Protein AF-A0A3D0RIX6-F1 (afdb_monomer)

Mean predicted aligned error: 16.62 Å

Nearest PDB structures (foldseek):
  4fdy-assembly2_B  TM=8.306E-01  e=1.860E-09  Staphylococcus aureus subsp. aureus Mu50
  6biq-assembly4_C  TM=8.256E-01  e=2.957E-08  Trichomonas vaginalis
  6bio-assembly1_A  TM=8.429E-01  e=4.835E-08  Trichomonas vaginalis
  6biq-assembly5_D  TM=8.163E-01  e=3.144E-08  Trichomonas vaginalis
  8er5-assembly1_B  TM=8.264E-01  e=1.869E-07  [Clostridium] innocuum 2959

Radius of gyration: 32.87 Å; Cα contacts (8 Å, |Δi|>4): 313; chains: 1; bounding box: 121×58×79 Å

Structure (mmCIF, N/CA/C/O backbone):
data_AF-A0A3D0RIX6-F1
#
_entry.id   AF-A0A3D0RIX6-F1
#
loop_
_atom_site.group_PDB
_atom_site.id
_atom_site.type_symbol
_atom_site.label_atom_id
_atom_site.label_alt_id
_atom_site.label_comp_id
_atom_site.label_asym_id
_atom_site.label_entity_id
_atom_site.label_seq_id
_atom_site.pdbx_PDB_ins_code
_atom_site.Cartn_x
_atom_site.Cartn_y
_atom_site.Cartn_z
_atom_site.occupancy
_atom_site.B_iso_or_equiv
_atom_site.auth_seq_id
_atom_site.auth_comp_id
_atom_site.auth_asym_id
_atom_site.auth_atom_id
_atom_site.pdbx_PDB_model_num
ATOM 1 N N . MET A 1 1 ? -84.830 33.372 39.171 1.00 45.41 1 MET A N 1
ATOM 2 C CA . MET A 1 1 ? -85.098 32.313 40.178 1.00 45.41 1 MET A CA 1
ATOM 3 C C . MET A 1 1 ? -83.782 31.664 40.611 1.00 45.41 1 MET A C 1
ATOM 5 O O . MET A 1 1 ? -82.836 31.724 39.842 1.00 45.41 1 MET A O 1
ATOM 9 N N . HIS A 1 2 ? -83.717 31.061 41.805 1.00 55.00 2 HIS A N 1
ATOM 10 C CA . HIS A 1 2 ? -82.569 30.270 42.304 1.00 55.00 2 HIS A CA 1
ATOM 11 C C . HIS A 1 2 ? -82.863 28.749 42.247 1.00 55.00 2 HIS A C 1
ATOM 13 O O . HIS A 1 2 ? -84.033 28.385 42.113 1.00 55.00 2 HIS A O 1
ATOM 19 N N . LYS A 1 3 ? -81.833 27.901 42.494 1.00 47.28 3 LYS A N 1
ATOM 20 C CA . LYS A 1 3 ? -81.785 26.402 42.433 1.00 47.28 3 LYS A CA 1
ATOM 21 C C . LYS A 1 3 ? -81.542 25.893 40.994 1.00 47.28 3 LYS A C 1
ATOM 23 O O . LYS A 1 3 ? -82.127 26.456 40.082 1.00 47.28 3 LYS A O 1
ATOM 28 N N . LYS A 1 4 ? -80.731 24.870 40.672 1.00 47.44 4 LYS A N 1
ATOM 29 C CA . LYS A 1 4 ? -79.848 23.864 41.348 1.00 47.44 4 LYS A CA 1
ATOM 30 C C . LYS A 1 4 ? -78.528 23.772 40.516 1.00 47.44 4 LYS A C 1
ATOM 32 O O . LYS A 1 4 ? -78.559 24.262 39.395 1.00 47.44 4 LYS A O 1
ATOM 37 N N . THR A 1 5 ? -77.379 23.151 40.836 1.00 55.00 5 THR A N 1
ATOM 38 C CA . THR A 1 5 ? -76.631 22.569 41.999 1.00 55.00 5 THR A CA 1
ATOM 39 C C . THR A 1 5 ? -75.169 22.427 41.488 1.00 55.00 5 THR A C 1
ATOM 41 O O . THR A 1 5 ? -74.990 22.228 40.293 1.00 55.00 5 THR A O 1
ATOM 44 N N . VAL A 1 6 ? -74.073 22.669 42.220 1.00 53.41 6 VAL A N 1
ATOM 45 C CA . VAL A 1 6 ? -73.502 21.973 43.400 1.00 53.41 6 VAL A CA 1
ATOM 46 C C . VAL A 1 6 ? -73.136 20.489 43.163 1.00 53.41 6 VAL A C 1
ATOM 48 O O . VAL A 1 6 ? -74.010 19.634 43.180 1.00 53.41 6 VAL A O 1
ATOM 51 N N . LEU A 1 7 ? -71.818 20.236 43.069 1.00 49.72 7 LEU A N 1
ATOM 52 C CA . LEU A 1 7 ? -71.071 19.016 43.449 1.00 49.72 7 LEU A CA 1
ATOM 53 C C . LEU A 1 7 ? -71.334 17.673 42.718 1.00 49.72 7 LEU A C 1
ATOM 55 O O . LEU A 1 7 ? -72.227 16.931 43.114 1.00 49.72 7 LEU A O 1
ATOM 59 N N . LEU A 1 8 ? -70.409 17.268 41.824 1.00 48.78 8 LEU A N 1
ATOM 60 C CA . LEU A 1 8 ? -69.812 15.911 41.815 1.00 48.78 8 LEU A CA 1
ATOM 61 C C . LEU A 1 8 ? -68.502 15.831 40.983 1.00 48.78 8 LEU A C 1
ATOM 63 O O . LEU A 1 8 ? -68.387 16.509 39.970 1.00 48.78 8 LEU A O 1
ATOM 67 N N . THR A 1 9 ? -67.541 15.014 41.449 1.00 51.16 9 THR A N 1
ATOM 68 C CA . THR A 1 9 ? -66.351 14.400 40.776 1.00 51.16 9 THR A CA 1
ATOM 69 C C . THR A 1 9 ? -65.754 15.058 39.508 1.00 51.16 9 THR A C 1
ATOM 71 O O . THR A 1 9 ? -66.415 15.106 38.480 1.00 51.16 9 THR A O 1
ATOM 74 N N . LEU A 1 10 ? -64.500 15.539 39.443 1.00 55.84 10 LEU A N 1
ATOM 75 C CA . LEU A 1 10 ? -63.185 14.975 39.848 1.00 55.84 10 LEU A CA 1
ATOM 76 C C . LEU A 1 10 ? -62.642 13.823 38.960 1.00 55.84 10 LEU A C 1
ATOM 78 O O . LEU A 1 10 ? -62.558 12.695 39.427 1.00 55.84 10 LEU A O 1
ATOM 82 N N . LEU A 1 11 ? -62.223 14.128 37.721 1.00 52.44 11 LEU A N 1
ATOM 83 C CA . LEU A 1 11 ? -61.207 13.435 36.884 1.00 52.44 11 LEU A CA 1
ATOM 84 C C . LEU A 1 11 ? -61.004 14.288 35.593 1.00 52.44 11 LEU A C 1
ATOM 86 O O . LEU A 1 11 ? -61.939 14.974 35.196 1.00 52.44 11 LEU A O 1
ATOM 90 N N . ALA A 1 12 ? -59.868 14.350 34.883 1.00 56.00 12 ALA A N 1
ATOM 91 C CA . ALA A 1 12 ? -58.543 13.771 35.111 1.00 56.00 12 ALA A CA 1
ATOM 92 C C . ALA A 1 12 ? -57.407 14.707 34.615 1.00 56.00 12 ALA A C 1
ATOM 94 O O . ALA A 1 12 ? -57.426 15.184 33.486 1.00 56.00 12 ALA A O 1
ATOM 95 N N . VAL A 1 13 ? -56.409 14.912 35.479 1.00 56.09 13 VAL A N 1
ATOM 96 C CA . VAL A 1 13 ? -54.962 15.106 35.223 1.00 56.09 13 VAL A CA 1
ATOM 97 C C . VAL A 1 13 ? -54.487 15.647 33.853 1.00 56.09 13 VAL A C 1
ATOM 99 O O . VAL A 1 13 ? -54.398 14.930 32.861 1.00 56.09 13 VAL A O 1
ATOM 102 N N . LEU A 1 14 ? -53.982 16.886 33.905 1.00 56.81 14 LEU A N 1
ATOM 103 C CA . LEU A 1 14 ? -52.794 17.414 33.206 1.00 56.81 14 LEU A CA 1
ATOM 104 C C . LEU A 1 14 ? -51.933 16.390 32.428 1.00 56.81 14 LEU A C 1
ATOM 106 O O . LEU A 1 14 ? -51.061 15.743 33.005 1.00 56.81 14 LEU A O 1
ATOM 110 N N . MET A 1 15 ? -52.054 16.362 31.098 1.00 53.91 15 MET A N 1
ATOM 111 C CA . MET A 1 15 ? -51.092 15.691 30.209 1.00 53.91 15 MET A CA 1
ATOM 112 C C . MET A 1 15 ? -50.206 16.704 29.477 1.00 53.91 15 MET A C 1
ATOM 114 O O . MET A 1 15 ? -50.233 16.835 28.253 1.00 53.91 15 MET A O 1
ATOM 118 N N . VAL A 1 16 ? -49.378 17.420 30.248 1.00 59.31 16 VAL A N 1
ATOM 119 C CA . VAL A 1 16 ? -48.230 18.156 29.698 1.00 59.31 16 VAL A CA 1
ATOM 120 C C . VAL A 1 16 ? -47.220 17.122 29.206 1.00 59.31 16 VAL A C 1
ATOM 122 O O . VAL A 1 16 ? -46.425 16.585 29.977 1.00 59.31 16 VAL A O 1
ATOM 125 N N . SER A 1 17 ? -47.283 16.807 27.912 1.00 54.38 17 SER A N 1
ATOM 126 C CA . SER A 1 17 ? -46.395 15.835 27.276 1.00 54.38 17 SER A CA 1
ATOM 127 C C . SER A 1 17 ? -44.977 16.398 27.160 1.00 54.38 17 SER A C 1
ATOM 129 O O . SER A 1 17 ? -44.567 16.932 26.126 1.00 54.38 17 SER A O 1
ATOM 131 N N . CYS A 1 18 ? -44.201 16.278 28.240 1.00 49.19 18 CYS A N 1
ATOM 132 C CA . CYS A 1 18 ? -42.753 16.423 28.197 1.00 49.19 18 CYS A CA 1
ATOM 133 C C . CYS A 1 18 ? -42.176 15.303 27.325 1.00 49.19 18 CYS A C 1
ATOM 135 O O . CYS A 1 18 ? -41.830 14.227 27.810 1.00 49.19 18 CYS A O 1
ATOM 137 N N . GLY A 1 19 ? -42.086 15.571 26.021 1.00 53.50 19 GLY A N 1
ATOM 138 C CA . GLY A 1 19 ? -41.509 14.683 25.019 1.00 53.50 19 GLY A CA 1
ATOM 139 C C . GLY A 1 19 ? -40.015 14.473 25.246 1.00 53.50 19 GLY A C 1
ATOM 140 O O . GLY A 1 19 ? -39.188 15.053 24.542 1.00 53.50 19 GLY A O 1
ATOM 141 N N . VAL A 1 20 ? -39.671 13.628 26.222 1.00 65.56 20 VAL A N 1
ATOM 142 C CA . VAL A 1 20 ? -38.311 13.145 26.465 1.00 65.56 20 VAL A CA 1
ATOM 143 C C . VAL A 1 20 ? -37.873 12.376 25.227 1.00 65.56 20 VAL A C 1
ATOM 145 O O . VAL A 1 20 ? -38.156 11.186 25.067 1.00 65.56 20 VAL A O 1
ATOM 148 N N . LYS A 1 21 ? -37.171 13.077 24.335 1.00 58.06 21 LYS A N 1
ATOM 149 C CA . LYS A 1 21 ? -36.450 12.479 23.217 1.00 58.06 21 LYS A CA 1
ATOM 150 C C . LYS A 1 21 ? -35.404 11.550 23.819 1.00 58.06 21 LYS A C 1
ATOM 152 O O . LYS A 1 21 ? -34.334 11.993 24.227 1.00 58.06 21 LYS A O 1
ATOM 157 N N . LYS A 1 22 ? -35.738 10.260 23.914 1.00 45.06 22 LYS A N 1
ATOM 158 C CA . LYS A 1 22 ? -34.790 9.206 24.270 1.00 45.06 22 LYS A CA 1
ATOM 159 C C . LYS A 1 22 ? -33.750 9.154 23.160 1.00 45.06 22 LYS A C 1
ATOM 161 O O . LYS A 1 22 ? -33.949 8.469 22.162 1.00 45.06 22 LYS A O 1
ATOM 166 N N . THR A 1 23 ? -32.668 9.910 23.323 1.00 49.59 23 THR A N 1
ATOM 167 C CA . THR A 1 23 ? -31.488 9.823 22.467 1.00 49.59 23 THR A CA 1
ATOM 168 C C . THR A 1 23 ? -30.943 8.413 22.608 1.00 49.59 23 THR A C 1
ATOM 170 O O . THR A 1 23 ? -30.214 8.106 23.550 1.00 49.59 23 THR A O 1
ATOM 173 N N . THR A 1 24 ? -31.341 7.531 21.695 1.00 46.56 24 THR A N 1
ATOM 174 C CA . THR A 1 24 ? -30.751 6.208 21.552 1.00 46.56 24 THR A CA 1
ATOM 175 C C . THR A 1 24 ? -29.301 6.428 21.164 1.00 46.56 24 THR A C 1
ATOM 177 O O . THR A 1 24 ? -28.999 6.708 20.003 1.00 46.56 24 THR A O 1
ATOM 180 N N . VAL A 1 25 ? -28.409 6.364 22.153 1.00 53.50 25 VAL A N 1
ATOM 181 C CA . VAL A 1 25 ? -26.967 6.393 21.933 1.00 53.50 25 VAL A CA 1
ATOM 182 C C . VAL A 1 25 ? -26.617 5.086 21.235 1.00 53.50 25 VAL A C 1
ATOM 184 O O . VAL A 1 25 ? -26.305 4.087 21.880 1.00 53.50 25 VAL A O 1
ATOM 187 N N . THR A 1 26 ? -26.746 5.079 19.907 1.00 50.75 26 THR A N 1
ATOM 188 C CA . THR A 1 26 ? -26.307 3.975 19.058 1.00 50.75 26 THR A CA 1
ATOM 189 C C . THR A 1 26 ? -24.865 3.673 19.444 1.00 50.75 26 THR A C 1
ATOM 191 O O . THR A 1 26 ? -24.039 4.588 19.369 1.00 50.75 26 THR A O 1
ATOM 194 N N . PRO A 1 27 ? -24.539 2.448 19.897 1.00 48.28 27 PRO A N 1
ATOM 195 C CA . PRO A 1 27 ? -23.181 2.132 20.303 1.00 48.28 27 PRO A CA 1
ATOM 196 C C . PRO A 1 27 ? -22.273 2.338 19.095 1.00 48.28 27 PRO A C 1
ATOM 198 O O . PRO A 1 27 ? -22.367 1.611 18.105 1.00 48.28 27 PRO A O 1
ATOM 201 N N . SER A 1 28 ? -21.435 3.377 19.156 1.00 54.09 28 SER A N 1
ATOM 202 C CA . SER A 1 28 ? -20.496 3.697 18.083 1.00 54.09 28 SER A CA 1
ATOM 203 C C . SER A 1 28 ? -19.671 2.445 17.797 1.00 54.09 28 SER A C 1
ATOM 205 O O . SER A 1 28 ? -19.092 1.892 18.737 1.00 54.09 28 SER A O 1
ATOM 207 N N . LYS A 1 29 ? -19.669 1.952 16.543 1.00 57.31 29 LYS A N 1
ATOM 208 C CA . LYS A 1 29 ? -18.966 0.704 16.192 1.00 57.31 29 LYS A CA 1
ATOM 209 C C . LYS A 1 29 ? -17.505 0.886 16.586 1.00 57.31 29 LYS A C 1
ATOM 211 O O . LYS A 1 29 ? -16.770 1.600 15.905 1.00 57.31 29 LYS A O 1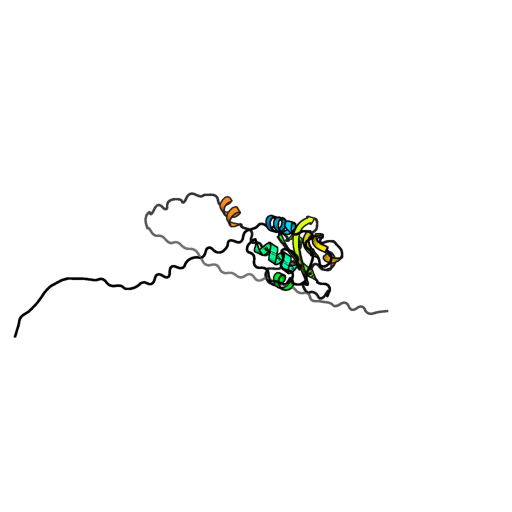
ATOM 216 N N . LYS A 1 30 ? -17.105 0.245 17.688 1.00 62.19 30 LYS A N 1
ATOM 217 C CA . LYS A 1 30 ? -15.748 0.355 18.208 1.00 62.19 30 LYS A CA 1
ATOM 218 C C . LYS A 1 30 ? -14.787 -0.090 17.110 1.00 62.19 30 LYS A C 1
ATOM 220 O O . LYS A 1 30 ? -14.985 -1.145 16.511 1.00 62.19 30 LYS A O 1
ATOM 225 N N . LEU A 1 31 ? -13.778 0.730 16.841 1.00 76.00 31 LEU A N 1
ATOM 226 C CA . LEU A 1 31 ? -12.713 0.379 15.915 1.00 76.00 31 LEU A CA 1
ATOM 227 C C . LEU A 1 31 ? -11.843 -0.687 16.596 1.00 76.00 31 LEU A C 1
ATOM 229 O O . LEU A 1 31 ? -11.335 -0.485 17.704 1.00 76.00 31 LEU A O 1
ATOM 233 N N . THR A 1 32 ? -11.761 -1.852 15.962 1.00 78.00 32 THR A N 1
ATOM 234 C CA . THR A 1 32 ? -11.137 -3.074 16.485 1.00 78.00 32 THR A CA 1
ATOM 235 C C . THR A 1 32 ? -10.080 -3.558 15.508 1.00 78.00 32 THR A C 1
ATOM 237 O O . THR A 1 32 ? -10.215 -3.330 14.314 1.00 78.00 32 THR A O 1
ATOM 240 N N . GLY A 1 33 ? -9.048 -4.244 15.995 1.00 80.44 33 GLY A N 1
ATOM 241 C CA . GLY A 1 33 ? -7.947 -4.740 15.170 1.00 80.44 33 GLY A CA 1
ATOM 242 C C . GLY A 1 33 ? -6.649 -3.977 15.404 1.00 80.44 33 GLY A C 1
ATOM 243 O O . GLY A 1 33 ? -6.522 -2.801 15.062 1.00 80.44 33 GLY A O 1
ATOM 244 N N . THR A 1 34 ? -5.684 -4.690 15.970 1.00 92.25 34 THR A N 1
ATOM 245 C CA . THR A 1 34 ? -4.258 -4.368 15.931 1.00 92.25 34 THR A CA 1
ATOM 246 C C . THR A 1 34 ? -3.717 -4.508 14.506 1.00 92.25 34 THR A C 1
ATOM 248 O O . THR A 1 34 ? -4.293 -5.201 13.661 1.00 92.25 34 THR A O 1
ATOM 251 N N . GLY A 1 35 ? -2.554 -3.913 14.234 1.00 94.88 35 GLY A N 1
ATOM 252 C CA . GLY A 1 35 ? -1.887 -4.069 12.940 1.00 94.88 35 GLY A CA 1
ATOM 253 C C . GLY A 1 35 ? -1.567 -5.521 12.571 1.00 94.88 35 GLY A C 1
ATOM 254 O O . GLY A 1 35 ? -1.636 -5.890 11.398 1.00 94.88 35 GLY A O 1
ATOM 255 N N . GLN A 1 36 ? -1.295 -6.374 13.564 1.00 96.19 36 GLN A N 1
ATOM 256 C CA . GLN A 1 36 ? -1.040 -7.793 13.327 1.00 96.19 36 GLN A CA 1
ATOM 257 C C . GLN A 1 36 ? -2.308 -8.546 12.901 1.00 96.19 36 GLN A C 1
ATOM 259 O O . GLN A 1 36 ? -2.238 -9.390 12.012 1.00 96.19 36 GLN A O 1
ATOM 264 N N . GLU A 1 37 ? -3.477 -8.226 13.464 1.00 96.19 37 GLU A N 1
ATOM 265 C CA . GLU A 1 37 ? -4.756 -8.816 13.034 1.00 96.19 37 GLU A CA 1
ATOM 266 C C . GLU A 1 37 ? -5.126 -8.387 11.606 1.00 96.19 37 GLU A C 1
ATOM 268 O O . GLU A 1 37 ? -5.526 -9.226 10.796 1.00 96.19 37 GLU A O 1
ATOM 273 N N . VAL A 1 38 ? -4.909 -7.108 11.271 1.00 97.81 38 VAL A N 1
ATOM 274 C CA . VAL A 1 38 ? -5.076 -6.550 9.914 1.00 97.81 38 VAL A CA 1
ATOM 275 C C . VAL A 1 38 ? -4.235 -7.324 8.896 1.00 97.81 38 VAL A C 1
ATOM 277 O O . VAL A 1 38 ? -4.742 -7.747 7.853 1.00 97.81 38 VAL A O 1
ATOM 280 N N . ILE A 1 39 ? -2.964 -7.572 9.218 1.00 98.38 39 ILE A N 1
ATOM 281 C CA . ILE A 1 39 ? -2.051 -8.345 8.372 1.00 98.38 39 ILE A CA 1
ATOM 282 C C . ILE A 1 39 ? -2.447 -9.823 8.306 1.00 98.38 39 ILE A C 1
ATOM 284 O O . ILE A 1 39 ? -2.537 -10.368 7.207 1.00 98.38 39 ILE A O 1
ATOM 288 N N . ASN A 1 40 ? -2.758 -10.465 9.434 1.00 98.19 40 ASN A N 1
ATOM 289 C CA . ASN A 1 40 ? -3.169 -11.871 9.473 1.00 98.19 40 ASN A CA 1
ATOM 290 C C . ASN A 1 40 ? -4.433 -12.121 8.633 1.00 98.19 40 ASN A C 1
ATOM 292 O O . ASN A 1 40 ? -4.506 -13.113 7.908 1.00 98.19 40 ASN A O 1
ATOM 296 N N . TYR A 1 41 ? -5.406 -11.204 8.668 1.00 98.44 41 TYR A N 1
ATOM 297 C CA . TYR A 1 41 ? -6.586 -11.264 7.808 1.00 98.44 41 TYR A CA 1
ATOM 298 C C . TYR A 1 41 ? -6.226 -11.053 6.331 1.00 98.44 41 TYR A C 1
ATOM 300 O O . TYR A 1 41 ? -6.653 -11.836 5.483 1.00 98.44 41 TYR A O 1
ATOM 308 N N . GLY A 1 42 ? -5.410 -10.042 6.009 1.00 98.44 42 GLY A N 1
ATOM 309 C CA . GLY A 1 42 ? -4.979 -9.765 4.635 1.00 98.44 42 GLY A CA 1
ATOM 310 C C . GLY A 1 42 ? -4.219 -10.927 3.984 1.00 98.44 42 GLY A C 1
ATOM 311 O O . GLY A 1 42 ? -4.441 -11.226 2.811 1.00 98.44 42 GLY A O 1
ATOM 312 N N . MET A 1 43 ? -3.374 -11.630 4.746 1.00 98.69 43 MET A N 1
ATOM 313 C CA . MET A 1 43 ? -2.582 -12.775 4.269 1.00 98.69 43 MET A CA 1
ATOM 314 C C . MET A 1 43 ? -3.451 -13.953 3.788 1.00 98.69 43 MET A C 1
ATOM 316 O O . MET A 1 43 ? -3.010 -14.728 2.940 1.00 98.69 43 MET A O 1
ATOM 320 N N . ARG A 1 44 ? -4.716 -14.055 4.230 1.00 98.56 44 ARG A N 1
ATOM 321 C CA . ARG A 1 44 ? -5.693 -15.053 3.733 1.00 98.56 44 ARG A CA 1
ATOM 322 C C . ARG A 1 44 ? -6.027 -14.890 2.244 1.00 98.56 44 ARG A C 1
ATOM 324 O O . ARG A 1 44 ? -6.619 -15.788 1.648 1.00 98.56 44 ARG A O 1
ATOM 331 N N . TYR A 1 45 ? -5.675 -13.748 1.653 1.00 98.62 45 TYR A N 1
ATOM 332 C CA . TYR A 1 45 ? -5.959 -13.394 0.264 1.00 98.62 45 TYR A CA 1
ATOM 333 C C . TYR A 1 45 ? -4.709 -13.388 -0.623 1.00 98.62 45 TYR A C 1
ATOM 335 O O . TYR A 1 45 ? -4.798 -12.907 -1.749 1.00 98.62 45 TYR A O 1
ATOM 343 N N . LEU A 1 46 ? -3.573 -13.934 -0.164 1.00 98.56 46 LEU A N 1
ATOM 344 C CA . LEU A 1 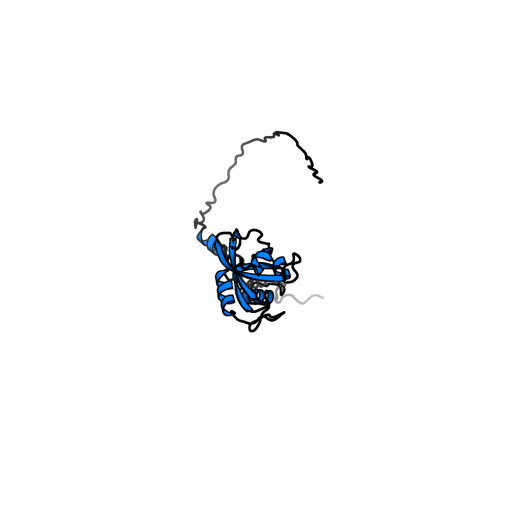46 ? -2.392 -14.149 -1.010 1.00 98.56 46 LEU A CA 1
ATOM 345 C C . LEU A 1 46 ? -2.749 -14.867 -2.322 1.00 98.56 46 LEU A C 1
ATOM 347 O O . LEU A 1 46 ? -3.666 -15.691 -2.382 1.00 98.56 46 LEU A O 1
ATOM 351 N N . ASN A 1 47 ? -2.011 -14.534 -3.381 1.00 98.12 47 ASN A N 1
ATOM 352 C CA . ASN A 1 47 ? -2.176 -15.041 -4.745 1.00 98.12 47 ASN A CA 1
ATOM 353 C C . ASN A 1 47 ? -3.549 -14.746 -5.391 1.00 98.12 47 ASN A C 1
ATOM 355 O O . ASN A 1 47 ? -3.814 -15.219 -6.497 1.00 98.12 47 ASN A O 1
ATOM 359 N N . LYS A 1 48 ? -4.442 -13.957 -4.765 1.00 98.56 48 LYS A N 1
ATOM 360 C CA . LYS A 1 48 ? -5.665 -13.492 -5.445 1.00 98.56 48 LYS A CA 1
ATOM 361 C C . LYS A 1 48 ? -5.290 -12.501 -6.557 1.00 98.56 48 LYS A C 1
ATOM 363 O O . LYS A 1 48 ? -4.534 -11.566 -6.285 1.00 98.56 48 LYS A O 1
ATOM 368 N N . PRO A 1 49 ? -5.791 -12.684 -7.793 1.00 98.50 49 PRO A N 1
ATOM 369 C CA . PRO A 1 49 ? -5.343 -11.927 -8.956 1.00 98.50 49 PRO A CA 1
ATOM 370 C C . PRO A 1 49 ? -5.667 -10.435 -8.862 1.00 98.50 49 PRO A C 1
ATOM 372 O O . PRO A 1 49 ? -6.648 -10.014 -8.237 1.00 98.50 49 PRO A O 1
ATOM 375 N N . TYR A 1 50 ? -4.852 -9.636 -9.549 1.00 98.44 50 TYR A N 1
ATOM 376 C CA . TYR A 1 50 ? -5.125 -8.217 -9.720 1.00 98.44 50 TYR A CA 1
ATOM 377 C C . TYR A 1 50 ? -6.259 -7.996 -10.725 1.00 98.44 50 TYR A C 1
ATOM 379 O O . TYR A 1 50 ? -6.316 -8.637 -11.774 1.00 98.44 50 TYR A O 1
ATOM 387 N N . ARG A 1 51 ? -7.142 -7.042 -10.431 1.00 98.44 51 ARG A N 1
ATOM 388 C CA . ARG A 1 51 ? -8.117 -6.496 -11.377 1.00 98.44 51 ARG A CA 1
ATOM 389 C C . ARG A 1 51 ? -8.370 -5.035 -11.037 1.00 98.44 51 ARG A C 1
ATOM 391 O O . ARG A 1 51 ? -8.724 -4.731 -9.902 1.00 98.44 51 ARG A O 1
ATOM 398 N N . PHE A 1 52 ? -8.245 -4.148 -12.021 1.00 97.19 52 PHE A N 1
ATOM 399 C CA . PHE A 1 52 ? -8.571 -2.728 -11.867 1.00 97.19 52 PHE A CA 1
ATOM 400 C C . PHE A 1 52 ? -10.004 -2.538 -11.330 1.00 97.19 52 PHE A C 1
ATOM 402 O O . PHE A 1 52 ? -10.916 -3.267 -11.731 1.00 97.19 52 PHE A O 1
ATOM 409 N N . ALA A 1 53 ? -10.196 -1.600 -10.396 1.00 96.75 53 ALA A N 1
ATOM 410 C CA . ALA A 1 53 ? -11.433 -1.401 -9.629 1.00 96.75 53 ALA A CA 1
ATOM 411 C C . ALA A 1 53 ? -11.906 -2.631 -8.810 1.00 96.75 53 ALA A C 1
ATOM 413 O O . ALA A 1 53 ? -13.054 -2.676 -8.351 1.00 96.75 53 ALA A O 1
ATOM 414 N N . GLY A 1 54 ? -11.051 -3.645 -8.620 1.00 97.75 54 GLY A N 1
ATOM 415 C CA . GLY A 1 54 ? -11.353 -4.885 -7.908 1.00 97.75 54 GLY A CA 1
ATOM 416 C C . GLY A 1 54 ? -11.451 -4.682 -6.396 1.00 97.75 54 GLY A C 1
ATOM 417 O O . GLY A 1 54 ? -10.511 -4.213 -5.762 1.00 97.75 54 GLY A O 1
ATOM 418 N N . LYS A 1 55 ? -12.584 -5.072 -5.802 1.00 97.12 55 LYS A N 1
ATOM 419 C CA . LYS A 1 55 ? -12.918 -4.830 -4.382 1.00 97.12 55 LYS A CA 1
ATOM 420 C C . LYS A 1 55 ? -13.057 -6.123 -3.561 1.00 97.12 55 LYS A C 1
ATOM 422 O O . LYS A 1 55 ? -13.654 -6.097 -2.486 1.00 97.12 55 LYS A O 1
ATOM 427 N N . GLY A 1 56 ? -12.508 -7.234 -4.061 1.00 94.81 56 GLY A N 1
ATOM 428 C CA . GLY A 1 56 ? -12.551 -8.553 -3.425 1.00 94.81 56 GLY A CA 1
ATOM 429 C C . GLY A 1 56 ? -13.867 -9.323 -3.611 1.00 94.81 56 GLY A C 1
ATOM 430 O O . GLY A 1 56 ? -14.767 -8.852 -4.306 1.00 94.81 56 GLY A O 1
ATOM 431 N N . PRO A 1 57 ? -13.978 -10.527 -3.014 1.00 96.62 57 PRO A N 1
ATOM 432 C CA . PRO A 1 57 ? -12.888 -11.297 -2.398 1.00 96.62 57 PRO A CA 1
ATOM 433 C C . PRO A 1 57 ? -12.047 -12.083 -3.427 1.00 96.62 57 PRO A C 1
ATOM 435 O O . PRO A 1 57 ? -10.987 -12.604 -3.088 1.00 96.62 57 PRO A O 1
ATOM 438 N N . HIS A 1 58 ? -12.512 -12.186 -4.679 1.00 97.94 58 HIS A N 1
ATOM 439 C CA . HIS A 1 58 ? -11.884 -13.017 -5.717 1.00 97.94 58 HIS A CA 1
ATOM 440 C C . HIS A 1 58 ? -10.751 -12.316 -6.482 1.00 97.94 58 HIS A C 1
ATOM 442 O O . HIS A 1 58 ? -9.828 -12.991 -6.923 1.00 97.94 58 HIS A O 1
ATOM 448 N N . ALA A 1 59 ? -10.816 -10.989 -6.642 1.00 98.06 59 ALA A N 1
ATOM 449 C CA . ALA A 1 59 ? -9.806 -10.178 -7.325 1.00 98.06 59 ALA A CA 1
ATOM 450 C C . ALA A 1 59 ? -9.803 -8.734 -6.792 1.00 98.06 59 ALA A C 1
ATOM 452 O O . ALA A 1 59 ? -10.853 -8.221 -6.380 1.00 98.06 59 ALA A O 1
ATOM 453 N N . PHE A 1 60 ? -8.644 -8.074 -6.828 1.00 98.69 60 PHE A N 1
ATOM 454 C CA . PHE A 1 60 ? -8.416 -6.783 -6.166 1.00 98.69 60 PHE A CA 1
ATOM 455 C C . PHE A 1 60 ? -7.609 -5.792 -7.019 1.00 98.69 60 PHE A C 1
ATOM 457 O O . PHE A 1 60 ? -6.722 -6.213 -7.751 1.00 98.69 60 PHE A O 1
ATOM 464 N N . ASP A 1 61 ? -7.826 -4.484 -6.855 1.00 98.56 61 ASP A N 1
ATOM 465 C CA . ASP A 1 61 ? -6.742 -3.503 -7.030 1.00 98.56 61 ASP A CA 1
ATOM 466 C C . ASP A 1 61 ? -6.096 -3.167 -5.677 1.00 98.56 61 ASP A C 1
ATOM 468 O O . ASP A 1 61 ? -6.546 -3.636 -4.632 1.00 98.56 61 ASP A O 1
ATOM 472 N N . CYS A 1 62 ? -5.019 -2.383 -5.668 1.00 98.44 62 CYS A N 1
ATOM 473 C CA . CYS A 1 62 ? -4.265 -2.091 -4.449 1.00 98.44 62 CYS A CA 1
ATOM 474 C C . CYS A 1 62 ? -5.095 -1.356 -3.382 1.00 98.44 62 CYS A C 1
ATOM 476 O O . CYS A 1 62 ? -5.097 -1.760 -2.220 1.00 98.44 62 CYS A O 1
ATOM 478 N N . SER A 1 63 ? -5.873 -0.347 -3.774 1.00 98.62 63 SER A N 1
ATOM 479 C CA . SER A 1 63 ? -6.787 0.374 -2.880 1.00 98.62 63 SER A CA 1
ATOM 480 C C . SER A 1 63 ? -8.044 -0.417 -2.518 1.00 98.62 63 SER A C 1
ATOM 482 O O . SER A 1 63 ? -8.566 -0.279 -1.411 1.00 98.62 63 SER A O 1
ATOM 484 N N . GLY A 1 64 ? -8.536 -1.262 -3.423 1.00 98.62 64 GLY A 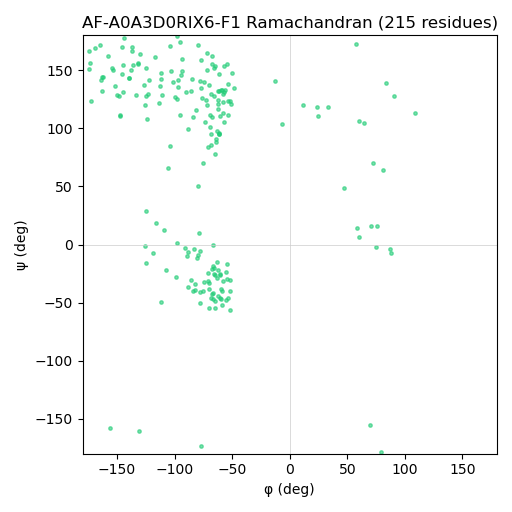N 1
ATOM 485 C CA . GLY A 1 64 ? -9.642 -2.176 -3.171 1.00 98.62 64 GLY A CA 1
ATOM 486 C C . GLY A 1 64 ? -9.263 -3.311 -2.219 1.00 98.62 64 GLY A C 1
ATOM 487 O O . GLY A 1 64 ? -10.094 -3.708 -1.407 1.00 98.62 64 GLY A O 1
ATOM 488 N N . PHE A 1 65 ? -8.011 -3.777 -2.253 1.00 98.81 65 PHE A N 1
ATOM 489 C CA . PHE A 1 65 ? -7.442 -4.714 -1.283 1.00 98.81 65 PHE A CA 1
ATOM 490 C C . PHE A 1 65 ? -7.360 -4.094 0.114 1.00 98.81 65 PHE A C 1
ATOM 492 O O . PHE A 1 65 ? -7.947 -4.636 1.050 1.00 98.81 65 PHE A O 1
ATOM 499 N N . THR A 1 66 ? -6.721 -2.928 0.266 1.00 98.69 66 THR A N 1
ATOM 500 C CA . THR A 1 66 ? -6.636 -2.258 1.575 1.00 98.69 66 THR A CA 1
ATOM 501 C C . THR A 1 66 ? -8.029 -1.910 2.108 1.00 98.69 66 THR A C 1
ATOM 503 O O . THR A 1 66 ? -8.353 -2.245 3.244 1.00 98.69 66 THR A O 1
ATOM 506 N N . SER A 1 67 ? -8.915 -1.343 1.281 1.00 98.44 67 SER A N 1
ATOM 507 C CA . SER A 1 67 ? -10.299 -1.029 1.673 1.00 98.44 67 SER A CA 1
ATOM 508 C C . SER A 1 67 ? -11.147 -2.274 1.973 1.00 98.44 67 SER A C 1
ATOM 510 O O . SER A 1 67 ? -12.088 -2.194 2.762 1.00 98.44 67 SER A O 1
ATOM 512 N N . PHE A 1 68 ? -10.826 -3.441 1.403 1.00 98.50 68 PHE A N 1
ATOM 513 C CA . PHE A 1 68 ? -11.425 -4.718 1.799 1.00 98.50 68 PHE A CA 1
ATOM 514 C C . PHE A 1 68 ? -10.947 -5.155 3.187 1.00 98.50 68 PHE A C 1
ATOM 516 O O . PHE A 1 68 ? -11.783 -5.348 4.065 1.00 98.50 68 PHE A O 1
ATOM 523 N N . VAL A 1 69 ? -9.630 -5.244 3.401 1.00 98.31 69 VAL A N 1
ATOM 524 C CA . VAL A 1 69 ? -9.036 -5.708 4.667 1.00 98.31 69 VAL A CA 1
ATOM 525 C C . VAL A 1 69 ? -9.474 -4.828 5.840 1.00 98.31 69 VAL A C 1
ATOM 527 O O . VAL A 1 69 ? -10.025 -5.323 6.817 1.00 98.31 69 VAL A O 1
ATOM 530 N N . PHE A 1 70 ? -9.312 -3.509 5.731 1.00 97.44 70 PHE A N 1
ATOM 531 C CA . PHE A 1 70 ? -9.611 -2.569 6.818 1.00 97.44 70 PHE A CA 1
ATOM 532 C C . PHE A 1 70 ? -11.108 -2.464 7.167 1.00 97.44 70 PHE A C 1
ATOM 534 O O . PHE A 1 70 ? -11.454 -2.070 8.283 1.00 97.44 70 PHE A O 1
ATOM 541 N N . ARG A 1 71 ? -12.005 -2.841 6.245 1.00 96.69 71 ARG A N 1
ATOM 542 C CA . ARG A 1 71 ? -13.461 -2.784 6.454 1.00 96.69 71 ARG A CA 1
ATOM 543 C C . ARG A 1 71 ? -13.966 -3.835 7.442 1.00 96.69 71 ARG A C 1
ATOM 545 O O . ARG A 1 71 ? -14.919 -3.538 8.165 1.00 96.69 71 ARG A O 1
ATOM 552 N N . GLU A 1 72 ? -13.325 -5.003 7.512 1.00 95.81 72 GLU A N 1
ATOM 553 C CA . GLU A 1 72 ? -13.578 -6.030 8.538 1.00 95.81 72 GLU A CA 1
ATOM 554 C C . GLU A 1 72 ? -13.489 -5.391 9.941 1.00 95.81 72 GLU A C 1
ATOM 556 O O . GLU A 1 72 ? -14.469 -5.286 10.689 1.00 95.81 72 GLU A O 1
ATOM 561 N N . PHE A 1 73 ? -12.333 -4.773 10.181 1.00 95.31 73 PHE A N 1
ATOM 562 C CA . PHE A 1 73 ? -11.925 -3.999 11.356 1.00 95.31 73 PHE A CA 1
ATOM 563 C C . PHE A 1 73 ? -12.710 -2.681 11.562 1.00 95.31 73 PHE A C 1
ATOM 565 O O . PHE A 1 73 ? -12.521 -1.960 12.539 1.00 95.31 73 PHE A O 1
ATOM 572 N N . GLY A 1 74 ? -13.659 -2.372 10.669 1.00 94.25 74 GLY A N 1
ATOM 573 C CA . GLY A 1 74 ? -14.582 -1.238 10.767 1.00 94.25 74 GLY A CA 1
ATOM 574 C C . GLY A 1 74 ? -14.087 0.078 10.166 1.00 94.25 74 GLY A C 1
ATOM 575 O O . GLY A 1 74 ? -14.883 1.010 10.043 1.00 94.25 74 GLY A O 1
ATOM 576 N N . TYR A 1 75 ? -12.832 0.152 9.732 1.00 94.25 75 TYR A N 1
ATOM 577 C CA . TYR A 1 75 ? -12.249 1.351 9.138 1.00 94.25 75 TYR A CA 1
ATOM 578 C C . TYR A 1 75 ? -12.720 1.538 7.683 1.00 94.25 75 TYR A C 1
ATOM 580 O O . TYR A 1 75 ? -12.737 0.603 6.881 1.00 94.25 75 TYR A O 1
ATOM 588 N N . ARG A 1 76 ? -13.106 2.768 7.312 1.00 95.19 76 ARG A N 1
ATOM 589 C CA . ARG A 1 76 ? -13.641 3.098 5.975 1.00 95.19 76 ARG A CA 1
ATOM 590 C C . ARG A 1 76 ? -12.611 3.816 5.100 1.00 95.19 76 ARG A C 1
ATOM 592 O O . ARG A 1 76 ? -12.601 5.043 5.001 1.00 95.19 76 ARG A O 1
ATOM 599 N N . LEU A 1 77 ? -11.767 3.034 4.432 1.00 97.25 77 LEU A N 1
ATOM 600 C CA . LEU A 1 77 ? -10.823 3.533 3.430 1.00 97.25 77 LEU A CA 1
ATOM 601 C C . LEU A 1 77 ? -11.495 3.818 2.078 1.00 97.25 77 LEU A C 1
ATOM 603 O O . LEU A 1 77 ? -12.318 3.035 1.598 1.00 97.25 77 LEU A O 1
ATOM 607 N N . SER A 1 78 ? -11.075 4.912 1.446 1.00 97.75 78 SER A N 1
ATOM 608 C CA . SER A 1 78 ? -11.451 5.346 0.099 1.00 97.75 78 SER A CA 1
ATOM 609 C C . SER A 1 78 ? -11.134 4.285 -0.958 1.00 97.75 78 SER A C 1
ATOM 611 O O . SER A 1 78 ? -10.207 3.491 -0.813 1.00 97.75 78 SER A O 1
ATOM 613 N N . THR A 1 79 ? -11.875 4.293 -2.064 1.00 95.69 79 THR A N 1
ATOM 614 C CA . THR A 1 79 ? -11.711 3.347 -3.180 1.00 95.69 79 THR A CA 1
ATOM 615 C C . THR A 1 79 ? -10.542 3.679 -4.115 1.00 95.69 79 THR A C 1
ATOM 617 O O . THR A 1 79 ? -10.466 3.108 -5.195 1.00 95.69 79 THR A O 1
ATOM 620 N N . SER A 1 80 ? -9.669 4.625 -3.756 1.00 98.12 80 SER A N 1
ATOM 621 C CA . SER A 1 80 ? -8.479 4.994 -4.536 1.00 98.12 80 SER A CA 1
ATOM 622 C C . SER A 1 80 ? -7.286 5.243 -3.617 1.00 98.12 80 SER A C 1
ATOM 624 O O . SER A 1 80 ? -7.447 5.805 -2.533 1.00 98.12 80 SER A O 1
ATOM 626 N N . SER A 1 81 ? -6.084 4.861 -4.050 1.00 98.00 81 SER A N 1
ATOM 627 C CA . SER A 1 81 ? -4.842 4.978 -3.267 1.00 98.00 81 SER A CA 1
ATOM 628 C C . SER A 1 81 ? -4.536 6.431 -2.876 1.00 98.00 81 SER A C 1
ATOM 630 O O . SER A 1 81 ? -4.345 6.726 -1.699 1.00 98.00 81 SER A O 1
ATOM 632 N N . ALA A 1 82 ? -4.630 7.367 -3.825 1.00 97.75 82 ALA A N 1
ATOM 633 C CA . ALA A 1 82 ? -4.520 8.807 -3.561 1.00 97.75 82 ALA A CA 1
ATOM 634 C C . ALA A 1 82 ? -5.672 9.377 -2.707 1.00 97.75 82 ALA A C 1
ATOM 636 O O . ALA A 1 82 ? -5.543 10.457 -2.136 1.00 97.75 82 ALA A O 1
ATOM 637 N N . GLY A 1 83 ? -6.813 8.687 -2.629 1.00 98.12 83 GLY A N 1
ATOM 638 C CA . GLY A 1 83 ? -7.881 9.014 -1.688 1.00 98.12 83 GLY A CA 1
ATOM 639 C C . GLY A 1 83 ? -7.544 8.583 -0.261 1.00 98.12 83 GLY A C 1
ATOM 640 O O . GLY A 1 83 ? -7.817 9.335 0.666 1.00 98.12 83 GLY A O 1
ATOM 641 N N . GLN A 1 84 ? -6.923 7.411 -0.093 1.00 98.25 84 GLN A N 1
ATOM 642 C CA . GLN A 1 84 ? -6.483 6.885 1.204 1.00 98.25 84 GLN A CA 1
ATOM 643 C C . GLN A 1 84 ? -5.334 7.715 1.797 1.00 98.25 84 GLN A C 1
ATOM 645 O O . GLN A 1 84 ? -5.396 8.065 2.970 1.00 98.25 84 GLN A O 1
ATOM 650 N N . ASP A 1 85 ? -4.355 8.114 0.978 1.00 97.69 85 ASP A N 1
ATOM 651 C CA . ASP A 1 85 ? -3.260 9.032 1.352 1.00 97.69 85 ASP A CA 1
ATOM 652 C C . ASP A 1 85 ? -3.784 10.336 1.984 1.00 97.69 85 ASP A C 1
ATOM 654 O O . ASP A 1 85 ? -3.274 10.795 3.001 1.00 97.69 85 ASP A O 1
ATOM 658 N N . ARG A 1 86 ? -4.882 10.887 1.445 1.00 97.19 86 ARG A N 1
ATOM 659 C C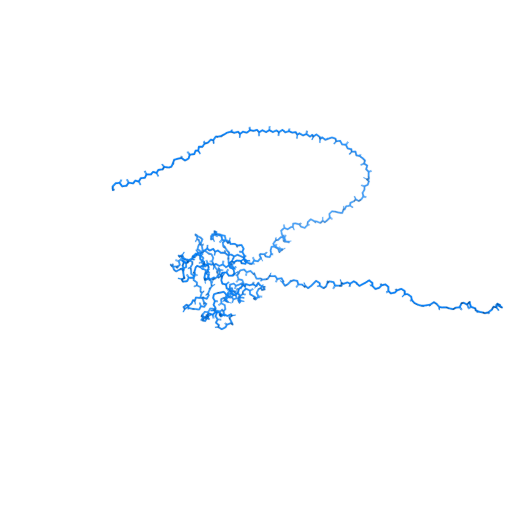A . ARG A 1 86 ? -5.526 12.111 1.956 1.00 97.19 86 ARG A CA 1
ATOM 660 C C . ARG A 1 86 ? -6.482 11.901 3.140 1.00 97.19 86 ARG A C 1
ATOM 662 O O . ARG A 1 86 ? -7.018 12.884 3.643 1.00 97.19 86 ARG A O 1
ATOM 669 N N . GLN A 1 87 ? -6.741 10.666 3.576 1.00 95.94 87 GLN A N 1
ATOM 670 C CA . GLN A 1 87 ? -7.648 10.384 4.703 1.00 95.94 87 GLN A CA 1
ATOM 671 C C . GLN A 1 87 ? -6.962 10.371 6.074 1.00 95.94 87 GLN A C 1
ATOM 673 O O . GLN A 1 87 ? -7.657 10.288 7.086 1.00 95.94 87 GLN A O 1
ATOM 678 N N . MET A 1 88 ? -5.629 10.405 6.132 1.00 89.12 88 MET A N 1
ATOM 679 C CA . MET A 1 88 ? -4.868 10.204 7.367 1.00 89.12 88 MET A CA 1
ATOM 680 C C . MET A 1 88 ? -3.597 11.064 7.414 1.00 89.12 88 MET A C 1
ATOM 682 O O . MET A 1 88 ? -3.060 11.409 6.361 1.00 89.12 88 MET A O 1
ATOM 686 N N . PRO A 1 89 ? -3.082 11.410 8.610 1.00 90.69 89 PRO A N 1
ATOM 687 C CA . PRO A 1 89 ? -1.813 12.119 8.738 1.00 90.69 89 PRO A CA 1
ATOM 688 C C . PRO A 1 89 ? -0.656 11.329 8.112 1.00 90.69 89 PRO A C 1
ATOM 690 O O . PRO A 1 89 ? -0.500 10.131 8.359 1.00 90.69 89 PRO A O 1
ATOM 693 N N . SER A 1 90 ? 0.171 12.004 7.311 1.00 93.94 90 SER A N 1
ATOM 694 C CA . SER A 1 90 ? 1.296 11.370 6.622 1.00 93.94 90 SER A CA 1
ATOM 695 C C . SER A 1 90 ? 2.477 11.095 7.553 1.00 93.94 90 SER A C 1
ATOM 697 O O . SER A 1 90 ? 3.048 12.013 8.144 1.00 93.94 90 SER A O 1
ATOM 699 N N . ILE A 1 91 ? 2.930 9.845 7.583 1.00 96.50 91 ILE A N 1
ATOM 700 C CA . ILE A 1 91 ? 4.176 9.427 8.229 1.00 96.50 91 ILE A CA 1
ATOM 701 C C . ILE A 1 91 ? 5.327 9.666 7.241 1.00 96.50 91 ILE A C 1
ATOM 703 O O . ILE A 1 91 ? 5.423 9.008 6.203 1.00 96.50 91 ILE A O 1
ATOM 707 N N . ARG A 1 92 ? 6.176 10.663 7.529 1.00 92.81 92 ARG A N 1
ATOM 708 C CA . ARG A 1 92 ? 7.265 11.103 6.629 1.00 92.81 92 ARG A CA 1
ATOM 709 C C . ARG A 1 92 ? 8.577 10.336 6.840 1.00 92.81 92 ARG A C 1
ATOM 711 O O . ARG A 1 92 ? 9.269 10.065 5.867 1.00 92.81 92 ARG A O 1
ATOM 718 N N . GLN A 1 93 ? 8.887 9.991 8.087 1.00 94.12 93 GLN A N 1
ATOM 719 C CA . GLN A 1 93 ? 10.036 9.178 8.506 1.00 94.12 93 GLN A CA 1
ATOM 720 C C . GLN A 1 93 ? 9.632 7.699 8.513 1.00 94.12 93 GLN A C 1
ATOM 722 O O . GLN A 1 93 ? 8.573 7.369 9.050 1.00 94.12 93 GLN A O 1
ATOM 727 N N . ARG A 1 94 ? 10.426 6.810 7.901 1.00 94.94 94 ARG A N 1
ATOM 728 C CA . ARG A 1 94 ? 10.092 5.371 7.817 1.00 94.94 94 ARG A CA 1
ATOM 729 C C . ARG A 1 94 ? 10.219 4.676 9.172 1.00 94.94 94 ARG A C 1
ATOM 731 O O . ARG A 1 94 ? 9.527 3.707 9.451 1.00 94.94 94 ARG A O 1
ATOM 738 N N . GLU A 1 95 ? 11.043 5.248 10.032 1.00 94.50 95 GLU A N 1
ATOM 739 C CA . GLU A 1 95 ? 11.380 4.828 11.389 1.00 94.50 95 GLU A CA 1
ATOM 740 C C . GLU A 1 95 ? 10.167 4.936 12.333 1.00 94.50 95 GLU A C 1
ATOM 742 O O . GLU A 1 95 ? 10.133 4.316 13.392 1.00 94.50 95 GLU A O 1
ATOM 747 N N . HIS A 1 96 ? 9.149 5.708 11.933 1.00 95.44 96 HIS A N 1
ATOM 748 C CA . HIS A 1 96 ? 7.877 5.865 12.637 1.00 95.44 96 HIS A CA 1
ATOM 749 C C . HIS A 1 96 ? 6.745 4.984 12.079 1.00 95.44 96 HIS A C 1
ATOM 751 O O . HIS A 1 96 ? 5.623 5.069 12.588 1.00 95.44 96 HIS A O 1
ATOM 757 N N . LEU A 1 97 ? 7.002 4.161 11.052 1.00 97.38 97 LEU A N 1
ATOM 758 C CA . LEU A 1 97 ? 6.039 3.170 10.560 1.00 97.38 97 LEU A CA 1
ATOM 759 C C . LEU A 1 97 ? 5.787 2.086 11.617 1.00 97.38 97 LEU A C 1
ATOM 761 O O . LEU A 1 97 ? 6.650 1.763 12.428 1.00 97.38 97 LEU A O 1
ATOM 765 N N . GLN A 1 98 ? 4.597 1.500 11.581 1.00 97.19 98 GLN A N 1
ATOM 766 C CA . GLN A 1 98 ? 4.175 0.374 12.410 1.00 97.19 98 GLN A CA 1
ATOM 767 C C . GLN A 1 98 ? 3.518 -0.700 11.540 1.00 97.19 98 GLN A C 1
ATOM 769 O O . GLN A 1 98 ? 3.012 -0.418 10.452 1.00 97.19 98 GLN A O 1
ATOM 774 N N . VAL A 1 99 ? 3.514 -1.948 12.017 1.00 97.94 99 VAL A N 1
ATOM 775 C CA . VAL A 1 99 ? 2.743 -3.028 11.380 1.00 97.94 99 VAL A CA 1
ATOM 776 C C . VAL A 1 99 ? 1.275 -2.601 11.306 1.00 97.94 99 VAL A C 1
ATOM 778 O O . VAL A 1 99 ? 0.728 -2.095 12.281 1.00 97.94 99 VAL A O 1
ATOM 781 N N . GLY A 1 100 ? 0.641 -2.779 10.148 1.00 97.69 100 GLY A N 1
ATOM 782 C CA . GLY A 1 100 ? -0.719 -2.307 9.886 1.00 97.69 100 GLY A CA 1
ATOM 783 C C . GLY A 1 100 ? -0.840 -0.866 9.374 1.00 97.69 100 GLY A C 1
ATOM 784 O O . GLY A 1 100 ? -1.950 -0.468 9.030 1.00 97.69 100 GLY A O 1
ATOM 785 N N . ASP A 1 101 ? 0.243 -0.090 9.259 1.00 98.12 101 ASP A N 1
ATOM 786 C CA . ASP A 1 101 ? 0.200 1.196 8.544 1.00 98.12 101 ASP A CA 1
ATOM 787 C C . ASP A 1 101 ? -0.023 1.005 7.042 1.00 98.12 101 ASP A C 1
ATOM 789 O O . ASP A 1 101 ? 0.350 -0.018 6.463 1.00 98.12 101 ASP A O 1
ATOM 793 N N . LEU A 1 102 ? -0.570 2.028 6.382 1.00 98.62 102 LEU A N 1
ATOM 794 C CA . LEU A 1 102 ? -0.531 2.114 4.926 1.00 98.62 102 LEU A CA 1
ATOM 795 C C . LEU A 1 102 ? 0.787 2.738 4.465 1.00 98.62 102 LEU A C 1
ATOM 797 O O . LEU A 1 102 ? 1.283 3.688 5.066 1.00 98.62 102 LEU A O 1
ATOM 801 N N . VAL A 1 103 ? 1.322 2.232 3.357 1.00 98.75 103 VAL A N 1
ATOM 802 C CA . VAL A 1 103 ? 2.504 2.768 2.669 1.00 98.75 103 VAL A CA 1
ATOM 803 C C . VAL A 1 103 ? 2.165 3.091 1.222 1.00 98.75 103 VAL A C 1
ATOM 805 O O . VAL A 1 103 ? 1.587 2.271 0.505 1.00 98.75 103 VAL A O 1
ATOM 808 N N . PHE A 1 104 ? 2.510 4.308 0.807 1.00 98.62 104 PHE A N 1
ATOM 809 C CA . PHE A 1 104 ? 2.092 4.907 -0.452 1.00 98.62 104 PHE A CA 1
ATOM 810 C C . PHE A 1 104 ? 3.273 5.093 -1.400 1.00 98.62 104 PHE A C 1
ATOM 812 O O . PHE A 1 104 ? 4.343 5.576 -1.017 1.00 98.62 104 PHE A O 1
ATOM 819 N N . PHE A 1 105 ? 3.047 4.744 -2.664 1.00 98.62 105 PHE A N 1
ATOM 820 C CA . PHE A 1 105 ? 4.055 4.775 -3.717 1.00 98.62 105 PHE A CA 1
ATOM 821 C C . PHE A 1 105 ? 3.515 5.471 -4.969 1.00 98.62 105 PHE A C 1
ATOM 823 O O . PHE A 1 105 ? 2.305 5.490 -5.229 1.00 98.62 105 PHE A O 1
ATOM 830 N N . GLU A 1 106 ? 4.414 6.007 -5.786 1.00 98.19 106 GLU A N 1
ATOM 831 C CA . GLU A 1 106 ? 4.067 6.464 -7.129 1.00 98.19 106 GLU A CA 1
ATOM 832 C C . GLU A 1 106 ? 3.545 5.329 -8.017 1.00 98.19 106 GLU A C 1
ATOM 834 O O . GLU A 1 106 ? 4.002 4.185 -7.955 1.00 98.19 106 GLU A O 1
ATOM 839 N N . GLY A 1 107 ? 2.612 5.671 -8.906 1.00 94.88 107 GLY A N 1
ATOM 840 C CA . GLY A 1 107 ? 2.203 4.788 -9.997 1.00 94.88 107 GLY A CA 1
ATOM 841 C C . GLY A 1 107 ? 3.206 4.763 -11.157 1.00 94.88 107 GLY A C 1
ATOM 842 O O . GLY A 1 107 ? 4.261 5.400 -11.131 1.00 94.88 107 GLY A O 1
ATOM 843 N N . ARG A 1 108 ? 2.829 4.083 -12.248 1.00 91.50 108 ARG A N 1
ATOM 844 C CA . ARG A 1 108 ? 3.624 4.005 -13.493 1.00 91.50 108 ARG A CA 1
ATOM 845 C C . ARG A 1 108 ? 3.979 5.382 -14.089 1.00 91.50 108 ARG A C 1
ATOM 847 O O . ARG A 1 108 ? 4.975 5.480 -14.791 1.00 91.50 108 ARG A O 1
ATOM 854 N N . ALA A 1 109 ? 3.197 6.421 -13.785 1.00 91.81 109 ALA A N 1
ATOM 855 C CA . ALA A 1 109 ? 3.336 7.774 -14.329 1.00 91.81 109 ALA A CA 1
ATOM 856 C C . ALA A 1 109 ? 4.438 8.654 -13.693 1.00 91.81 109 ALA A C 1
ATOM 858 O O . ALA A 1 109 ? 4.689 9.726 -14.229 1.00 91.81 109 ALA A O 1
ATOM 859 N N . ARG A 1 110 ? 5.076 8.234 -12.583 1.00 93.31 110 ARG A N 1
ATOM 860 C CA . ARG A 1 110 ? 6.281 8.877 -11.993 1.00 93.31 110 ARG A CA 1
ATOM 861 C C . ARG A 1 110 ? 6.201 10.414 -11.851 1.00 93.31 110 ARG A C 1
ATOM 863 O O . ARG A 1 110 ? 7.084 11.136 -12.301 1.00 93.31 110 ARG A O 1
ATOM 870 N N . ASN A 1 111 ? 5.097 10.916 -11.292 1.00 95.69 111 ASN A N 1
ATOM 871 C CA . ASN A 1 111 ? 4.693 12.329 -11.356 1.00 95.69 111 ASN A CA 1
ATOM 872 C C . ASN A 1 111 ? 4.455 12.993 -9.981 1.00 95.69 111 ASN A C 1
ATOM 874 O O . ASN A 1 111 ? 3.606 13.878 -9.852 1.00 95.69 111 ASN A O 1
ATOM 878 N N . GLY A 1 112 ? 5.146 12.534 -8.937 1.00 96.00 112 GLY A N 1
ATOM 879 C CA . GLY A 1 112 ? 5.047 13.003 -7.551 1.00 96.00 112 GLY A CA 1
ATOM 880 C C . GLY A 1 112 ? 3.789 12.551 -6.798 1.00 96.00 112 GLY A C 1
ATOM 881 O O . GLY A 1 112 ? 3.616 12.895 -5.627 1.00 96.00 112 GLY A O 1
ATOM 882 N N . ARG A 1 113 ? 2.879 11.813 -7.450 1.00 97.06 113 ARG A N 1
ATOM 883 C CA . ARG A 1 113 ? 1.536 11.500 -6.933 1.00 97.06 113 ARG A CA 1
ATOM 884 C C . ARG A 1 113 ? 1.390 10.020 -6.595 1.00 97.06 113 ARG A C 1
ATOM 886 O O . ARG A 1 113 ? 1.857 9.147 -7.326 1.00 97.06 113 ARG A O 1
ATOM 893 N N . VAL A 1 114 ? 0.665 9.746 -5.510 1.00 98.12 114 VAL A N 1
ATOM 894 C CA . VAL A 1 114 ? 0.298 8.386 -5.099 1.00 98.12 114 VAL A CA 1
ATOM 895 C C . VAL A 1 114 ? -0.484 7.698 -6.215 1.00 98.12 114 VAL A C 1
ATOM 897 O O . VAL A 1 114 ? -1.528 8.184 -6.646 1.00 98.12 114 VAL A O 1
ATOM 900 N N . GLY A 1 115 ? 0.025 6.552 -6.663 1.00 98.06 115 GLY A N 1
ATOM 901 C CA . GLY A 1 115 ? -0.654 5.658 -7.601 1.00 98.06 115 GLY A CA 1
ATOM 902 C C . GLY A 1 115 ? -0.790 4.229 -7.081 1.00 98.06 115 GLY A C 1
ATOM 903 O O . GLY A 1 115 ? -1.632 3.489 -7.579 1.00 98.06 115 GLY A O 1
ATOM 904 N N . HIS A 1 116 ? -0.033 3.847 -6.050 1.00 98.56 116 HIS A N 1
ATOM 905 C CA . HIS A 1 116 ? -0.061 2.512 -5.452 1.00 98.56 116 HIS A CA 1
ATOM 906 C C . HIS A 1 116 ? -0.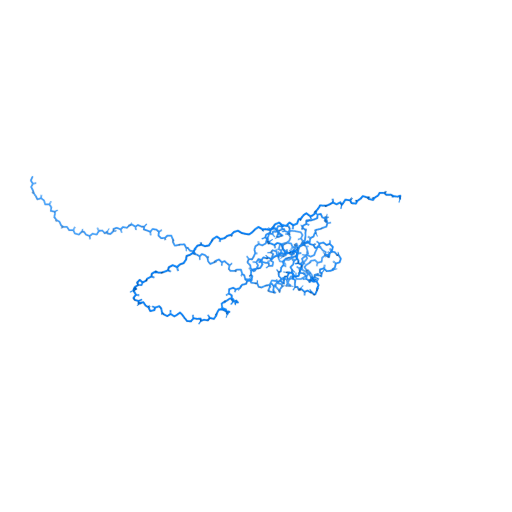046 2.574 -3.919 1.00 98.56 116 HIS A C 1
ATOM 908 O O . HIS A 1 116 ? 0.419 3.555 -3.336 1.00 98.56 116 HIS A O 1
ATOM 914 N N . VAL A 1 117 ? -0.576 1.535 -3.270 1.00 98.81 117 VAL A N 1
ATOM 915 C CA . VAL A 1 117 ? -0.683 1.428 -1.807 1.00 98.81 117 VAL A CA 1
ATOM 916 C C . VAL A 1 117 ? -0.511 -0.023 -1.346 1.00 98.81 117 VAL A C 1
ATOM 918 O O . VAL A 1 117 ? -0.925 -0.954 -2.037 1.00 98.81 117 VAL A O 1
ATOM 921 N N . GLY A 1 118 ? 0.075 -0.210 -0.166 1.00 98.75 118 GLY A N 1
ATOM 922 C CA . GLY A 1 118 ? 0.133 -1.489 0.544 1.00 98.75 118 GLY A CA 1
ATOM 923 C C . GLY A 1 118 ? 0.019 -1.315 2.057 1.00 98.75 118 GLY A C 1
ATOM 924 O O . GLY A 1 118 ? -0.060 -0.189 2.542 1.00 98.75 118 GLY A O 1
ATOM 925 N N . ILE A 1 119 ? 0.016 -2.429 2.790 1.00 98.81 119 ILE A N 1
ATOM 926 C CA . ILE A 1 119 ? -0.058 -2.478 4.259 1.00 98.81 119 ILE A CA 1
ATOM 927 C C . ILE A 1 119 ? 1.286 -2.966 4.809 1.00 98.81 119 ILE A C 1
ATOM 929 O O . ILE A 1 119 ? 1.766 -4.011 4.370 1.00 98.81 119 ILE A O 1
ATOM 933 N N . VAL A 1 120 ? 1.894 -2.267 5.768 1.00 98.75 120 VAL A N 1
ATOM 934 C CA . VAL A 1 120 ? 3.148 -2.692 6.416 1.00 98.75 120 VAL A CA 1
ATOM 935 C C . VAL A 1 120 ? 2.929 -4.015 7.152 1.00 98.75 120 VAL A C 1
ATOM 937 O O . VAL A 1 120 ? 2.155 -4.085 8.105 1.00 98.75 120 VAL A O 1
ATOM 940 N N . LYS A 1 121 ? 3.623 -5.068 6.713 1.00 98.56 121 LYS A N 1
ATOM 941 C CA . LYS A 1 121 ? 3.603 -6.408 7.318 1.00 98.56 121 LYS A CA 1
ATOM 942 C C . LYS A 1 121 ? 4.581 -6.510 8.487 1.00 98.56 121 LYS A C 1
ATOM 944 O O . LYS A 1 121 ? 4.314 -7.212 9.455 1.00 98.56 121 LYS A O 1
ATOM 949 N N . GLU A 1 122 ? 5.752 -5.906 8.332 1.00 98.31 122 GLU A N 1
ATOM 950 C CA . GLU A 1 122 ? 6.955 -6.233 9.099 1.00 98.31 122 GLU A CA 1
ATOM 951 C C . GLU A 1 122 ? 7.945 -5.078 8.950 1.00 98.31 122 GLU A C 1
ATOM 953 O O . GLU A 1 122 ? 8.168 -4.613 7.831 1.00 98.31 122 GLU A O 1
ATOM 958 N N . LEU A 1 123 ? 8.516 -4.616 10.060 1.00 98.25 123 LEU A N 1
ATOM 959 C CA . LEU A 1 123 ? 9.579 -3.610 10.073 1.00 98.25 123 LEU A CA 1
ATOM 960 C C . LEU A 1 123 ? 10.942 -4.303 10.099 1.00 98.25 123 LEU A C 1
ATOM 962 O O . LEU A 1 123 ? 11.081 -5.383 10.673 1.00 98.25 123 LEU A O 1
ATOM 966 N N . LEU A 1 124 ? 11.941 -3.664 9.505 1.00 97.56 124 LEU A N 1
ATOM 967 C CA . LEU A 1 124 ? 13.318 -4.135 9.427 1.00 97.56 124 LEU A CA 1
ATOM 968 C C . LEU A 1 124 ? 14.277 -3.012 9.881 1.00 97.56 124 LEU A C 1
ATOM 970 O O . LEU A 1 124 ? 13.870 -1.847 9.964 1.00 97.56 124 LEU A O 1
ATOM 974 N N . PRO A 1 125 ? 15.548 -3.325 10.197 1.00 94.44 125 PRO A N 1
ATOM 975 C CA . PRO A 1 125 ? 16.556 -2.310 10.505 1.00 94.44 125 PRO A CA 1
ATOM 976 C C . PRO A 1 125 ? 16.691 -1.248 9.398 1.00 94.44 125 PRO A C 1
ATOM 978 O O . PRO A 1 125 ? 16.370 -1.495 8.239 1.00 94.44 125 PRO A O 1
ATOM 981 N N . GLY A 1 126 ? 17.166 -0.050 9.753 1.00 91.88 126 GLY A N 1
ATOM 982 C CA . GLY A 1 126 ? 17.419 1.027 8.782 1.00 91.88 126 GLY A CA 1
ATOM 983 C C . GLY A 1 126 ? 16.171 1.672 8.159 1.00 91.88 126 GLY A C 1
ATOM 984 O O . GLY A 1 126 ? 16.284 2.335 7.131 1.00 91.88 126 GLY A O 1
ATOM 985 N N . GLY A 1 127 ? 14.982 1.475 8.742 1.00 94.00 127 GLY A N 1
ATOM 986 C CA 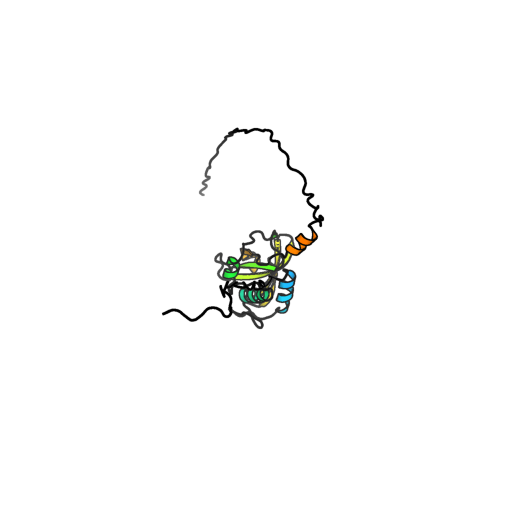. GLY A 1 127 ? 13.728 2.007 8.190 1.00 94.00 127 GLY A CA 1
ATOM 987 C C . GLY A 1 127 ? 13.218 1.229 6.970 1.00 94.00 127 GLY A C 1
ATOM 988 O O . GLY A 1 127 ? 12.369 1.723 6.224 1.00 94.00 127 GLY A O 1
ATOM 989 N N . GLU A 1 128 ? 13.728 0.020 6.739 1.00 97.94 128 GLU A N 1
ATOM 990 C CA . GLU A 1 128 ? 13.175 -0.910 5.758 1.00 97.94 128 GLU A CA 1
ATOM 991 C C . GLU A 1 128 ? 11.906 -1.600 6.285 1.00 97.94 128 GLU A C 1
ATOM 993 O O . GLU A 1 128 ? 11.652 -1.671 7.488 1.00 97.94 128 GLU A O 1
ATOM 998 N N . PHE A 1 129 ? 11.078 -2.120 5.380 1.00 98.62 129 PHE A N 1
ATOM 999 C CA . PHE A 1 129 ? 9.855 -2.835 5.736 1.00 98.62 129 PHE A CA 1
ATOM 1000 C C . PHE A 1 129 ? 9.428 -3.825 4.648 1.00 98.62 129 PHE A C 1
ATOM 1002 O O . PHE A 1 129 ? 9.643 -3.606 3.453 1.00 98.62 129 PHE A O 1
ATOM 1009 N N . ARG A 1 130 ? 8.733 -4.895 5.042 1.00 98.81 130 ARG A N 1
ATOM 1010 C CA . ARG A 1 130 ? 7.925 -5.700 4.113 1.00 98.81 130 ARG A CA 1
ATOM 1011 C C . ARG A 1 130 ? 6.485 -5.217 4.139 1.00 98.81 130 ARG A C 1
ATOM 1013 O O . ARG A 1 130 ? 5.971 -4.840 5.192 1.00 98.81 130 ARG A O 1
ATOM 1020 N N . PHE A 1 131 ? 5.805 -5.266 3.001 1.00 98.88 131 PHE A N 1
ATOM 1021 C CA . PHE A 1 131 ? 4.423 -4.812 2.875 1.00 98.88 131 PHE A CA 1
ATOM 1022 C C . PHE A 1 131 ? 3.584 -5.741 1.993 1.00 98.88 131 PHE A C 1
ATOM 1024 O O . PHE A 1 131 ? 4.060 -6.299 1.007 1.00 98.88 131 PHE A O 1
ATOM 1031 N N . LEU A 1 132 ? 2.321 -5.903 2.376 1.00 98.94 132 LEU A N 1
ATOM 1032 C CA . LEU A 1 132 ? 1.315 -6.738 1.731 1.00 98.94 132 LEU A CA 1
ATOM 1033 C C . LEU A 1 132 ? 0.433 -5.868 0.824 1.00 98.94 132 LEU A C 1
ATOM 1035 O O . LEU A 1 132 ? -0.133 -4.871 1.278 1.00 98.94 132 LEU A O 1
ATOM 1039 N N . HIS A 1 133 ? 0.319 -6.214 -0.458 1.00 98.81 133 HIS A N 1
ATOM 1040 C CA . HIS A 1 133 ? -0.378 -5.392 -1.457 1.00 98.81 133 HIS A CA 1
ATOM 1041 C C . HIS A 1 133 ? -0.834 -6.209 -2.671 1.00 98.81 133 HIS A C 1
ATOM 1043 O O . HIS A 1 133 ? -0.311 -7.289 -2.922 1.00 98.81 133 HIS A O 1
ATOM 1049 N N . ALA A 1 134 ? -1.778 -5.676 -3.454 1.00 98.69 134 ALA A N 1
ATOM 1050 C CA . ALA A 1 134 ? -2.146 -6.244 -4.752 1.00 98.69 134 ALA A CA 1
ATOM 1051 C C . ALA A 1 134 ? -1.261 -5.666 -5.875 1.00 98.69 134 ALA A C 1
ATOM 1053 O O . ALA A 1 134 ? -1.513 -4.564 -6.369 1.00 98.69 134 ALA A O 1
ATOM 1054 N N . SER A 1 135 ? -0.240 -6.424 -6.280 1.00 98.00 135 SER A N 1
ATOM 1055 C CA . SER A 1 135 ? 0.640 -6.137 -7.418 1.00 98.00 135 SER A CA 1
ATOM 1056 C C . SER A 1 135 ? -0.093 -6.294 -8.750 1.00 98.00 135 SER A C 1
ATOM 1058 O O . SER A 1 135 ? -0.770 -7.299 -8.963 1.00 98.00 135 SER A O 1
ATOM 1060 N N . THR A 1 136 ? 0.112 -5.366 -9.691 1.00 96.25 136 THR A N 1
ATOM 1061 C CA . THR A 1 136 ? -0.505 -5.408 -11.032 1.00 96.25 136 THR A CA 1
ATOM 1062 C C . THR A 1 136 ? -0.133 -6.643 -11.853 1.00 96.25 136 THR A C 1
ATOM 1064 O O . THR A 1 136 ? -0.895 -7.023 -12.735 1.00 96.25 136 THR A O 1
ATOM 1067 N N . THR A 1 137 ? 1.024 -7.259 -11.592 1.00 96.06 137 THR A N 1
ATOM 1068 C CA . THR A 1 137 ? 1.518 -8.448 -12.314 1.00 96.06 137 THR A CA 1
ATOM 1069 C C . THR A 1 137 ? 1.256 -9.758 -11.581 1.00 96.06 137 THR A C 1
ATOM 1071 O O . THR A 1 137 ? 1.166 -10.802 -12.217 1.00 96.06 137 THR A O 1
ATOM 1074 N N . SER A 1 138 ? 1.180 -9.716 -10.249 1.00 97.81 138 SER A N 1
ATOM 1075 C CA . SER A 1 138 ? 1.338 -10.906 -9.397 1.00 97.81 138 SER A CA 1
ATOM 1076 C C . SER A 1 138 ? 0.173 -11.125 -8.427 1.00 97.81 138 SER A C 1
ATOM 1078 O O . SER A 1 138 ? 0.180 -12.092 -7.672 1.00 97.81 138 SER A O 1
ATOM 1080 N N . GLY A 1 139 ? -0.829 -10.239 -8.427 1.00 98.50 139 GLY A N 1
ATOM 1081 C CA . GLY A 1 139 ? -1.920 -10.285 -7.457 1.00 98.50 139 GLY A CA 1
ATOM 1082 C C . GLY A 1 139 ? -1.462 -9.910 -6.047 1.00 98.50 139 GLY A C 1
ATOM 1083 O O . GLY A 1 139 ? -0.491 -9.173 -5.871 1.00 98.50 139 GLY A O 1
ATOM 1084 N N . VAL A 1 140 ? -2.187 -10.378 -5.033 1.00 98.81 140 VAL A N 1
ATOM 1085 C CA . VAL A 1 140 ? -1.871 -10.105 -3.623 1.00 98.81 140 VAL A CA 1
ATOM 1086 C C . VAL A 1 140 ? -0.588 -10.834 -3.208 1.00 98.81 140 VAL A C 1
ATOM 1088 O O . VAL A 1 140 ? -0.578 -12.060 -3.104 1.00 98.81 140 VAL A O 1
ATOM 1091 N N . ILE A 1 141 ? 0.474 -10.073 -2.941 1.00 98.81 141 ILE A N 1
ATOM 1092 C CA . ILE A 1 141 ? 1.807 -10.564 -2.563 1.00 98.81 141 ILE A CA 1
ATOM 1093 C C . ILE A 1 141 ? 2.407 -9.739 -1.415 1.00 98.81 141 ILE A C 1
ATOM 1095 O O . ILE A 1 141 ? 1.946 -8.637 -1.109 1.00 98.81 141 ILE A O 1
ATOM 1099 N N . VAL A 1 142 ? 3.473 -10.263 -0.807 1.00 98.88 142 VAL A N 1
ATOM 1100 C CA . VAL A 1 142 ? 4.360 -9.501 0.083 1.00 98.88 142 VAL A CA 1
ATOM 1101 C C . VAL A 1 142 ? 5.600 -9.080 -0.702 1.00 98.88 142 VAL A C 1
ATOM 1103 O O . VAL A 1 142 ? 6.276 -9.935 -1.267 1.00 98.88 142 VAL A O 1
ATOM 1106 N N . SER A 1 143 ? 5.912 -7.786 -0.689 1.00 98.81 143 SER A N 1
ATOM 1107 C CA . SER A 1 143 ? 7.136 -7.207 -1.260 1.00 98.81 143 SER A CA 1
ATOM 1108 C C . SER A 1 143 ? 7.992 -6.546 -0.176 1.00 98.81 143 SER A C 1
ATOM 1110 O O . SER A 1 143 ? 7.509 -6.244 0.918 1.00 98.81 143 SER A O 1
ATOM 1112 N N . LEU A 1 144 ? 9.268 -6.321 -0.475 1.00 98.62 144 LEU A N 1
ATOM 1113 C CA . LEU A 1 144 ? 10.246 -5.624 0.357 1.00 98.62 144 LEU A CA 1
ATOM 1114 C C . LEU A 1 144 ? 10.440 -4.177 -0.137 1.00 98.62 144 LEU A C 1
ATOM 1116 O O . LEU A 1 144 ? 10.490 -3.914 -1.339 1.00 98.62 144 LEU A O 1
ATOM 1120 N N . SER A 1 145 ? 10.567 -3.222 0.788 1.00 98.44 145 SER A N 1
ATOM 1121 C CA . SER A 1 145 ? 10.702 -1.787 0.488 1.00 98.44 145 SER A CA 1
ATOM 1122 C C . SER A 1 145 ? 11.925 -1.425 -0.358 1.00 98.44 145 SER A C 1
ATOM 1124 O O . SER A 1 145 ? 11.910 -0.393 -1.027 1.00 98.44 145 SER A O 1
ATOM 1126 N N . THR A 1 146 ? 12.978 -2.244 -0.312 1.00 98.25 146 THR A N 1
ATOM 1127 C CA . THR A 1 146 ? 14.254 -2.058 -1.021 1.00 98.25 146 THR A CA 1
ATOM 1128 C C . THR A 1 146 ? 14.313 -2.714 -2.402 1.00 98.25 146 THR A C 1
ATOM 1130 O O . THR A 1 146 ? 15.274 -2.483 -3.132 1.00 98.25 146 THR A O 1
ATOM 1133 N N . GLU A 1 147 ? 13.274 -3.441 -2.839 1.00 98.38 147 GLU A N 1
ATOM 1134 C CA . GLU A 1 147 ? 13.161 -3.850 -4.247 1.00 98.38 147 GLU A CA 1
ATOM 1135 C C . GLU A 1 147 ? 13.196 -2.596 -5.154 1.00 98.38 147 GLU A C 1
ATOM 1137 O O . GLU A 1 147 ? 12.422 -1.660 -4.907 1.00 98.38 147 GLU A O 1
ATOM 1142 N N . PRO A 1 148 ? 14.016 -2.546 -6.227 1.00 97.88 148 PRO A N 1
ATOM 1143 C CA . PRO A 1 148 ? 14.271 -1.312 -6.983 1.00 97.88 148 PRO A CA 1
ATOM 1144 C C . PRO A 1 148 ? 13.021 -0.589 -7.502 1.00 97.88 148 PRO A C 1
ATOM 1146 O O . PRO A 1 148 ? 13.006 0.642 -7.611 1.00 97.88 148 PRO A O 1
ATOM 1149 N N . TYR A 1 149 ? 11.944 -1.329 -7.792 1.00 97.06 149 TYR A N 1
ATOM 1150 C CA . TYR A 1 149 ? 10.669 -0.744 -8.195 1.00 97.06 149 TYR A CA 1
ATOM 1151 C C . TYR A 1 149 ? 10.030 0.093 -7.073 1.00 97.06 149 TYR A C 1
ATOM 1153 O O . TYR A 1 149 ? 9.645 1.235 -7.325 1.00 97.06 149 TYR A O 1
ATOM 1161 N N . TYR A 1 150 ? 9.944 -0.434 -5.847 1.00 98.00 150 TYR A N 1
ATOM 1162 C CA . TYR A 1 150 ? 9.306 0.243 -4.711 1.00 98.00 150 TYR A CA 1
ATOM 1163 C C . TYR A 1 150 ? 10.237 1.248 -4.034 1.00 98.00 150 TYR A C 1
ATOM 1165 O O . TYR A 1 150 ? 9.795 2.354 -3.719 1.00 98.00 150 TYR A O 1
ATOM 1173 N N . ALA A 1 151 ? 11.525 0.916 -3.899 1.00 97.81 151 ALA A N 1
ATOM 1174 C CA . ALA A 1 151 ? 12.541 1.784 -3.306 1.00 97.81 151 ALA A CA 1
ATOM 1175 C C . ALA A 1 151 ? 12.573 3.160 -3.984 1.00 97.81 151 ALA A C 1
ATOM 1177 O O . ALA A 1 151 ? 12.528 4.193 -3.319 1.00 97.81 151 ALA A O 1
ATOM 1178 N N . SER A 1 152 ? 12.548 3.160 -5.321 1.00 97.44 152 SER A N 1
ATOM 1179 C CA . SER A 1 152 ? 12.554 4.371 -6.145 1.00 97.44 152 SER A CA 1
ATOM 1180 C C . SER A 1 152 ? 11.201 5.092 -6.239 1.00 97.44 152 SER A C 1
ATOM 1182 O O . SER A 1 152 ? 11.151 6.161 -6.848 1.00 97.44 152 SER A O 1
ATOM 1184 N N . ARG A 1 153 ? 10.110 4.533 -5.684 1.00 98.06 153 ARG A N 1
ATOM 1185 C CA . ARG A 1 153 ? 8.720 5.046 -5.773 1.00 98.06 153 ARG A CA 1
ATOM 1186 C C . ARG A 1 153 ? 8.077 5.402 -4.431 1.00 98.06 153 ARG A C 1
ATOM 1188 O O . ARG A 1 153 ? 6.964 5.920 -4.444 1.00 98.06 153 ARG A O 1
ATOM 1195 N N . TYR A 1 154 ? 8.708 5.104 -3.297 1.00 98.12 154 TYR A N 1
ATOM 1196 C CA . TYR A 1 154 ? 8.149 5.374 -1.968 1.00 98.12 154 TYR A CA 1
ATOM 1197 C C . TYR A 1 154 ? 7.921 6.876 -1.731 1.00 98.12 154 TYR A C 1
ATOM 1199 O O . TYR A 1 154 ? 8.826 7.678 -1.948 1.00 98.12 154 TYR A O 1
ATOM 1207 N N . LEU A 1 155 ? 6.731 7.246 -1.243 1.00 97.75 155 LEU A N 1
ATOM 1208 C CA . LEU A 1 155 ? 6.350 8.641 -0.988 1.00 97.75 155 LEU A CA 1
ATOM 1209 C C . LEU A 1 155 ? 6.190 8.962 0.504 1.00 97.75 155 LEU A C 1
ATOM 1211 O O . LEU A 1 155 ? 6.687 9.994 0.960 1.00 97.75 155 LEU A O 1
ATOM 1215 N N . ARG A 1 156 ? 5.439 8.132 1.242 1.00 98.00 156 ARG A N 1
ATOM 1216 C CA . ARG A 1 156 ? 5.126 8.276 2.679 1.00 98.00 156 ARG A CA 1
ATOM 1217 C C . ARG A 1 156 ? 4.355 7.064 3.202 1.00 98.00 156 ARG A C 1
ATOM 1219 O O . ARG A 1 156 ? 3.812 6.291 2.413 1.00 98.00 156 ARG A O 1
ATOM 1226 N N . GLY A 1 157 ? 4.252 6.951 4.521 1.00 98.19 157 GLY A N 1
ATOM 1227 C CA . GLY A 1 157 ? 3.239 6.131 5.179 1.00 98.19 157 GLY A CA 1
ATOM 1228 C C . GLY A 1 157 ? 2.029 6.945 5.636 1.00 98.19 157 GLY A C 1
ATOM 1229 O O . GLY A 1 157 ? 1.997 8.171 5.505 1.00 98.19 157 GLY A O 1
ATOM 1230 N N . GLY A 1 158 ? 1.060 6.268 6.241 1.00 97.25 158 GLY A N 1
ATOM 1231 C CA . GLY A 1 158 ? -0.066 6.875 6.944 1.00 97.25 158 GLY A CA 1
ATOM 1232 C C . GLY A 1 158 ? -0.746 5.872 7.875 1.00 97.25 158 GLY A C 1
ATOM 1233 O O . GLY A 1 158 ? -0.850 4.686 7.552 1.00 97.25 158 GLY A O 1
ATOM 1234 N N . ARG A 1 159 ? -1.217 6.353 9.030 1.00 95.62 159 ARG A N 1
ATOM 1235 C CA . ARG A 1 159 ? -1.854 5.529 10.068 1.00 95.62 159 ARG A CA 1
ATOM 1236 C C . ARG A 1 159 ? -3.325 5.878 10.221 1.00 95.62 159 ARG A C 1
ATOM 1238 O O . ARG A 1 159 ? -3.667 7.012 10.546 1.00 95.62 159 ARG A O 1
ATOM 1245 N N . ILE A 1 160 ? -4.186 4.880 10.028 1.00 92.62 160 ILE A N 1
ATOM 1246 C CA . ILE A 1 160 ? -5.621 4.961 10.342 1.00 92.62 160 ILE A CA 1
ATOM 1247 C C . ILE A 1 160 ? -5.999 4.138 11.581 1.00 92.62 160 ILE A C 1
ATOM 1249 O O . ILE A 1 160 ? -7.018 4.422 12.209 1.00 92.62 160 ILE A O 1
ATOM 1253 N N . LEU A 1 161 ? -5.185 3.140 11.947 1.00 88.94 161 LEU A N 1
ATOM 1254 C CA . LEU A 1 161 ? -5.422 2.319 13.131 1.00 88.94 161 LEU A CA 1
ATOM 1255 C C . LEU A 1 161 ? -5.300 3.172 14.394 1.00 88.94 161 LEU A C 1
ATOM 1257 O O . LEU A 1 161 ? -4.306 3.870 14.594 1.00 88.94 161 LEU A O 1
ATOM 1261 N N . GLN A 1 162 ? -6.324 3.108 15.240 1.00 79.06 162 GLN A N 1
ATOM 1262 C CA . GLN A 1 162 ? -6.309 3.747 16.548 1.00 79.06 162 GLN A CA 1
ATOM 1263 C C . GLN A 1 162 ? -5.868 2.724 17.590 1.00 79.06 162 GLN A C 1
ATOM 1265 O O . GLN A 1 162 ? -6.601 1.780 17.900 1.00 79.06 162 GLN A O 1
ATOM 1270 N N . GLU A 1 163 ? -4.675 2.941 18.144 1.00 63.88 163 GLU A N 1
ATOM 1271 C CA . GLU A 1 163 ? -4.204 2.217 19.321 1.00 63.88 163 GLU A CA 1
ATOM 1272 C C . GLU A 1 163 ? -5.259 2.294 20.426 1.00 63.88 163 GLU A C 1
ATOM 1274 O O . GLU A 1 163 ? -5.672 3.378 20.851 1.00 63.88 163 GLU A O 1
ATOM 1279 N N . ASN A 1 164 ? -5.710 1.135 20.908 1.00 55.69 164 ASN A N 1
ATOM 1280 C CA . ASN A 1 164 ? -6.766 1.028 21.915 1.00 55.69 164 ASN A CA 1
ATOM 1281 C C . ASN A 1 164 ? -6.214 1.300 23.336 1.00 55.69 164 ASN A C 1
ATOM 1283 O O . ASN A 1 164 ? -6.467 0.553 24.285 1.00 55.69 164 ASN A O 1
ATOM 1287 N N . ASN A 1 165 ? -5.486 2.415 23.488 1.00 47.22 165 ASN A N 1
ATOM 1288 C CA . ASN A 1 165 ? -4.765 2.847 24.692 1.00 47.22 165 ASN A CA 1
ATOM 1289 C C . ASN A 1 165 ? -5.626 2.922 25.963 1.00 47.22 165 ASN A C 1
ATOM 1291 O O . ASN A 1 165 ? -5.083 2.911 27.064 1.00 47.22 165 ASN A O 1
ATOM 1295 N N . ALA A 1 166 ? -6.957 2.938 25.840 1.00 50.19 166 ALA A N 1
ATOM 1296 C CA . ALA A 1 166 ? -7.882 2.813 26.964 1.00 50.19 166 ALA A CA 1
ATOM 1297 C C . ALA A 1 166 ? -7.595 1.592 27.865 1.00 50.19 166 ALA A C 1
ATOM 1299 O O . ALA A 1 166 ? -7.826 1.676 29.066 1.00 50.19 166 ALA A O 1
ATOM 1300 N N . LEU A 1 167 ? -7.065 0.485 27.322 1.00 47.94 167 LEU A N 1
ATOM 1301 C CA . LEU A 1 167 ? -6.677 -0.687 28.121 1.00 47.94 167 LEU A CA 1
ATOM 1302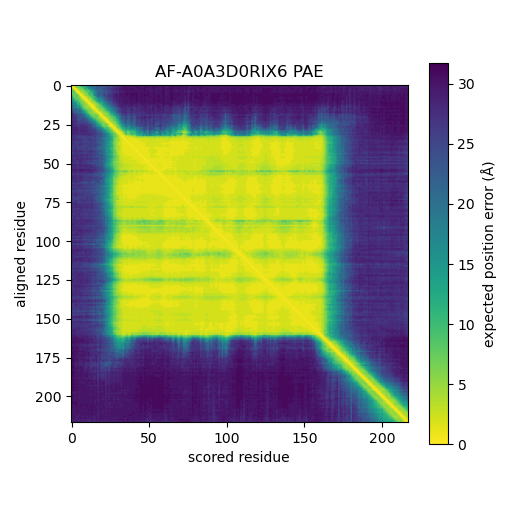 C C . LEU A 1 167 ? -5.339 -0.470 28.850 1.00 47.94 167 LEU A C 1
ATOM 1304 O O . LEU A 1 167 ? -5.279 -0.611 30.068 1.00 47.94 167 LEU A O 1
ATOM 1308 N N . ALA A 1 168 ? -4.299 -0.032 28.134 1.00 43.66 168 ALA A N 1
ATOM 1309 C CA . ALA A 1 168 ? -2.974 0.227 28.709 1.00 43.66 168 ALA A CA 1
ATOM 1310 C C . ALA A 1 168 ? -2.972 1.356 29.763 1.00 43.66 168 ALA A C 1
ATOM 1312 O O . ALA A 1 168 ? -2.158 1.347 30.685 1.00 43.66 168 ALA A O 1
ATOM 1313 N N . ILE A 1 169 ? -3.892 2.320 29.649 1.00 49.22 169 ILE A N 1
ATOM 1314 C CA . ILE A 1 169 ? -4.102 3.377 30.648 1.00 49.22 169 ILE A CA 1
ATOM 1315 C C . ILE A 1 169 ? -4.887 2.838 31.856 1.00 49.22 169 ILE A C 1
ATOM 1317 O O . ILE A 1 169 ? -4.523 3.140 32.990 1.00 49.22 169 ILE A O 1
ATOM 1321 N N . ALA A 1 170 ? -5.916 2.006 31.649 1.00 54.06 170 ALA A N 1
ATOM 1322 C CA . ALA A 1 170 ? -6.706 1.427 32.742 1.00 54.06 170 ALA A CA 1
ATOM 1323 C C . ALA A 1 170 ? -5.904 0.473 33.649 1.00 54.06 170 ALA A C 1
ATOM 1325 O O . ALA A 1 170 ? -6.242 0.319 34.822 1.00 54.06 170 ALA A O 1
ATOM 1326 N N . GLU A 1 171 ? -4.843 -0.147 33.128 1.00 57.66 171 GLU A N 1
ATOM 1327 C CA . GLU A 1 171 ? -3.923 -0.989 33.901 1.00 57.66 171 GLU A CA 1
ATOM 1328 C C . GLU A 1 171 ? -2.849 -0.177 34.650 1.00 57.66 171 GLU A C 1
ATOM 1330 O O . GLU A 1 171 ? -2.468 -0.536 35.763 1.00 57.66 171 GLU A O 1
ATOM 1335 N N . LYS A 1 172 ? -2.384 0.944 34.077 1.00 48.62 172 LYS A N 1
ATOM 1336 C CA . LYS A 1 172 ? -1.288 1.759 34.639 1.00 48.62 172 LYS A CA 1
ATOM 1337 C C . LYS A 1 172 ? -1.709 2.849 35.627 1.00 48.62 172 LYS A C 1
ATOM 1339 O O . LYS A 1 172 ? -0.832 3.465 36.225 1.00 48.62 172 LYS A O 1
ATOM 1344 N N . VAL A 1 173 ? -3.004 3.096 35.828 1.00 42.72 173 VAL A N 1
ATOM 1345 C CA . VAL A 1 173 ? -3.488 3.980 36.903 1.00 42.72 173 VAL A CA 1
ATOM 1346 C C . VAL A 1 173 ? -3.520 3.202 38.227 1.00 42.72 173 VAL A C 1
ATOM 1348 O O . VAL A 1 173 ? -4.318 2.267 38.355 1.00 42.72 173 VAL A O 1
ATOM 1351 N N . PRO A 1 174 ? -2.717 3.574 39.247 1.00 48.59 174 PRO A N 1
ATOM 1352 C CA . PRO A 1 174 ? -2.840 2.985 40.575 1.00 48.59 174 PRO A CA 1
ATOM 1353 C C . PRO A 1 174 ? -4.243 3.246 41.125 1.00 48.59 174 PRO A C 1
ATOM 1355 O O . PRO A 1 174 ? -4.743 4.371 41.069 1.00 48.59 174 PRO A O 1
ATOM 1358 N N . ARG A 1 175 ? -4.889 2.214 41.677 1.00 48.28 175 ARG A N 1
ATOM 1359 C CA . ARG A 1 175 ? -6.238 2.329 42.252 1.00 48.28 175 ARG A CA 1
ATOM 1360 C C . ARG A 1 175 ? -6.201 3.031 43.613 1.00 48.28 175 ARG A C 1
ATOM 1362 O O . ARG A 1 175 ? -6.441 2.400 44.644 1.00 48.28 175 ARG A O 1
ATOM 1369 N N . GLU A 1 176 ? -5.914 4.331 43.624 1.00 50.50 176 GLU A N 1
ATOM 1370 C CA . GLU A 1 176 ? -6.144 5.158 44.807 1.00 50.50 176 GLU A CA 1
ATOM 1371 C C . GLU A 1 176 ? -7.627 5.078 45.191 1.00 5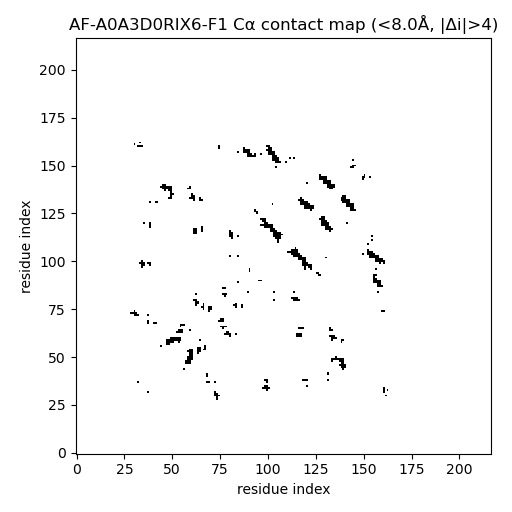0.50 176 GLU A C 1
ATOM 1373 O O . GLU A 1 176 ? -8.518 5.511 44.457 1.00 50.50 176 GLU A O 1
ATOM 1378 N N . LYS A 1 177 ? -7.903 4.479 46.354 1.00 40.72 177 LYS A N 1
ATOM 1379 C CA . LYS A 1 177 ? -9.254 4.443 46.920 1.00 40.72 177 LYS A CA 1
ATOM 1380 C C . LYS A 1 177 ? -9.699 5.887 47.183 1.00 40.72 177 LYS A C 1
ATOM 1382 O O . LYS A 1 177 ? -8.937 6.611 47.828 1.00 40.72 177 LYS A O 1
ATOM 1387 N N . PRO A 1 178 ? -10.913 6.306 46.777 1.00 43.16 178 PRO A N 1
ATOM 1388 C CA . PRO A 1 178 ? -11.410 7.644 47.078 1.00 43.16 178 PRO A CA 1
ATOM 1389 C C . PRO A 1 178 ? -11.346 7.932 48.583 1.00 43.16 178 PRO A C 1
ATOM 1391 O O . PRO A 1 178 ? -12.072 7.326 49.375 1.00 43.16 178 PRO A O 1
ATOM 1394 N N . LYS A 1 179 ? -10.463 8.853 48.991 1.00 44.53 179 LYS A N 1
ATOM 1395 C CA . LYS A 1 179 ? -10.417 9.349 50.372 1.00 44.53 179 LYS A CA 1
ATOM 1396 C C . LYS A 1 179 ? -11.750 10.035 50.659 1.00 44.53 179 LYS A C 1
ATOM 1398 O O . LYS A 1 179 ? -12.118 10.980 49.964 1.00 44.53 179 LYS A O 1
ATOM 1403 N N . GLN A 1 180 ? -12.482 9.556 51.665 1.00 43.19 180 GLN A N 1
ATOM 1404 C CA . GLN A 1 180 ? -13.760 10.164 52.024 1.00 43.19 180 GLN A CA 1
ATOM 1405 C C . GLN A 1 180 ? -13.546 11.610 52.480 1.00 43.19 180 GLN A C 1
ATOM 1407 O O . GLN A 1 180 ? -12.784 11.876 53.412 1.00 43.19 180 GLN A O 1
ATOM 1412 N N . VAL A 1 181 ? -14.247 12.538 51.830 1.00 38.69 181 VAL A N 1
ATOM 1413 C CA . VAL A 1 181 ? -14.244 13.955 52.193 1.00 38.69 181 VAL A CA 1
ATOM 1414 C C . VAL A 1 181 ? -14.973 14.115 53.525 1.00 38.69 181 VAL A C 1
ATOM 1416 O O . VAL A 1 181 ? -16.204 14.118 53.576 1.00 38.69 181 VAL A O 1
ATOM 1419 N N . LYS A 1 182 ? -14.219 14.259 54.621 1.00 45.38 182 LYS A N 1
ATOM 1420 C CA . LYS A 1 182 ? -14.789 14.692 55.901 1.00 45.38 182 LYS A CA 1
ATOM 1421 C C . LYS A 1 182 ? -15.245 16.145 55.765 1.00 45.38 182 LYS A C 1
ATOM 1423 O O . LYS A 1 182 ? -14.432 17.055 55.646 1.00 45.38 182 LYS A O 1
ATOM 1428 N N . LYS A 1 183 ? -16.561 16.341 55.768 1.00 45.41 183 LYS A N 1
ATOM 1429 C CA . LYS A 1 183 ? -17.223 17.647 55.736 1.00 45.41 183 LYS A CA 1
ATOM 1430 C C . LYS A 1 183 ? -17.079 18.305 57.115 1.00 45.41 183 LYS A C 1
ATOM 1432 O O . LYS A 1 183 ? -17.740 17.867 58.050 1.00 45.41 183 LYS A O 1
ATOM 1437 N N . GLY A 1 184 ? -16.207 19.308 57.240 1.00 37.44 184 GLY A N 1
ATOM 1438 C CA . GLY A 1 184 ? -15.883 19.953 58.517 1.00 37.44 184 GLY A CA 1
ATOM 1439 C C . GLY A 1 184 ? -15.484 21.425 58.370 1.00 37.44 184 GLY A C 1
ATOM 1440 O O . GLY A 1 184 ? -14.642 21.761 57.547 1.00 37.44 184 GLY A O 1
ATOM 1441 N N . ASP A 1 185 ? -16.154 22.252 59.168 1.00 42.31 185 ASP A N 1
ATOM 1442 C CA . ASP A 1 185 ? -15.917 23.646 59.564 1.00 42.31 185 ASP A CA 1
ATOM 1443 C C . ASP A 1 185 ? -15.279 24.690 58.627 1.00 42.31 185 ASP A C 1
ATOM 1445 O O . ASP A 1 185 ? -14.089 24.729 58.321 1.00 42.31 185 ASP A O 1
ATOM 1449 N N . THR A 1 186 ? -16.096 25.714 58.379 1.00 45.25 186 THR A N 1
ATOM 1450 C CA . THR A 1 186 ? -15.681 27.103 58.167 1.00 45.25 186 THR A CA 1
ATOM 1451 C C . THR A 1 186 ? -14.704 27.620 59.228 1.00 45.25 186 THR A C 1
ATOM 1453 O O . THR A 1 186 ? -15.047 27.621 60.411 1.00 45.25 186 THR A O 1
ATOM 1456 N N . ARG A 1 187 ? -13.637 28.311 58.795 1.00 41.91 187 ARG A N 1
ATOM 1457 C CA . ARG A 1 187 ? -13.372 29.714 59.190 1.00 41.91 187 ARG A CA 1
ATOM 1458 C C . ARG A 1 187 ? -12.319 30.391 58.301 1.00 41.91 187 ARG A C 1
ATOM 1460 O O . ARG A 1 187 ? -11.748 29.788 57.402 1.00 41.91 187 ARG A O 1
ATOM 1467 N N . ARG A 1 188 ? -12.185 31.704 58.505 1.00 45.31 188 ARG A N 1
ATOM 1468 C CA . ARG A 1 188 ? -11.396 32.657 57.709 1.00 45.31 188 ARG A CA 1
ATOM 1469 C C . ARG A 1 188 ? -9.891 32.452 57.925 1.00 45.31 188 ARG A C 1
ATOM 1471 O O . ARG A 1 188 ? -9.488 32.193 59.054 1.00 45.31 188 ARG A O 1
ATOM 1478 N N . ASN A 1 189 ? -9.077 32.747 56.912 1.00 36.69 189 ASN A N 1
ATOM 1479 C CA . ASN A 1 189 ? -8.265 33.975 56.884 1.00 36.69 189 ASN A CA 1
ATOM 1480 C C . ASN A 1 189 ? -7.552 34.129 55.529 1.00 36.69 189 ASN A C 1
ATOM 1482 O O . ASN A 1 189 ? -7.337 33.153 54.817 1.00 36.69 189 ASN A O 1
ATOM 1486 N N . ALA A 1 190 ? -7.203 35.365 55.174 1.00 42.56 190 ALA A N 1
ATOM 1487 C CA . ALA A 1 190 ? -6.397 35.693 54.000 1.00 42.56 190 ALA A CA 1
ATOM 1488 C C . ALA A 1 190 ? -5.033 36.229 54.446 1.00 42.56 190 ALA A C 1
ATOM 1490 O O . ALA A 1 190 ? -4.984 36.934 55.450 1.00 42.56 190 ALA A O 1
ATOM 1491 N N . PHE A 1 191 ? -3.967 35.975 53.680 1.00 37.91 191 PHE A N 1
ATOM 1492 C CA . PHE A 1 191 ? -2.772 36.826 53.687 1.00 37.91 191 PHE A CA 1
ATOM 1493 C C . PHE A 1 191 ? -2.025 36.797 52.339 1.00 37.91 191 PHE A C 1
ATOM 1495 O O . PHE A 1 191 ? -1.854 35.760 51.707 1.00 37.91 191 PHE A O 1
ATOM 1502 N N . THR A 1 192 ? -1.630 38.000 51.930 1.00 35.03 192 THR A N 1
ATOM 1503 C CA . THR A 1 192 ? -0.703 38.448 50.872 1.00 35.03 192 THR A CA 1
ATOM 1504 C C . THR A 1 192 ? 0.252 37.456 50.180 1.00 35.03 192 THR A C 1
ATOM 1506 O O . THR A 1 192 ? 1.032 36.769 50.833 1.00 35.03 192 THR A O 1
ATOM 1509 N N . SER A 1 193 ? 0.416 37.620 48.862 1.00 36.88 193 SER A N 1
ATOM 1510 C CA . SER A 1 193 ? 1.638 38.207 48.248 1.00 36.88 193 SER A CA 1
ATOM 1511 C C . SER A 1 193 ? 1.412 38.408 46.731 1.00 36.88 193 SER A C 1
ATOM 1513 O O . SER A 1 193 ? 0.762 37.601 46.082 1.00 36.88 193 SER A O 1
ATOM 1515 N N . ALA A 1 194 ? 1.579 39.633 46.223 1.00 40.00 194 ALA A N 1
ATOM 1516 C CA . ALA A 1 194 ? 2.792 40.217 45.623 1.00 40.00 194 ALA A CA 1
ATOM 1517 C C . ALA A 1 194 ? 2.871 40.000 44.094 1.00 40.00 194 ALA A C 1
ATOM 1519 O O . ALA A 1 194 ? 2.716 38.895 43.588 1.00 40.00 194 ALA A O 1
ATOM 1520 N N . LYS A 1 195 ? 3.079 41.095 43.351 1.00 42.06 195 LYS A N 1
ATOM 1521 C CA . LYS A 1 195 ? 2.973 41.174 41.885 1.00 42.06 195 LYS A CA 1
ATOM 1522 C C . LYS A 1 195 ? 4.288 41.699 41.316 1.00 42.06 195 LYS A C 1
ATOM 1524 O O . LYS A 1 195 ? 4.570 42.885 41.462 1.00 42.06 195 LYS A O 1
ATOM 1529 N N . ALA A 1 196 ? 5.063 40.837 40.665 1.00 39.91 196 ALA A N 1
ATOM 1530 C CA . ALA A 1 196 ? 6.324 41.212 40.031 1.00 39.91 196 ALA A CA 1
ATOM 1531 C C . ALA A 1 196 ? 6.143 41.489 38.529 1.00 39.91 196 ALA A C 1
ATOM 1533 O O . ALA A 1 196 ? 5.482 40.731 37.818 1.00 39.91 196 ALA A O 1
ATOM 1534 N N . LYS A 1 197 ? 6.755 42.578 38.059 1.00 41.88 197 LYS A N 1
ATOM 1535 C CA . LYS A 1 197 ? 7.250 42.713 36.683 1.00 41.88 197 LYS A CA 1
ATOM 1536 C C . LYS A 1 197 ? 8.728 42.288 36.688 1.00 41.88 197 LYS A C 1
ATOM 1538 O O . LYS A 1 197 ? 9.338 42.332 37.752 1.00 41.88 197 LYS A O 1
ATOM 1543 N N . GLU A 1 198 ? 9.293 41.922 35.538 1.00 37.91 198 GLU A N 1
ATOM 1544 C CA . GLU A 1 198 ? 10.241 42.799 34.823 1.00 37.91 198 GLU A CA 1
ATOM 1545 C C . GLU A 1 198 ? 10.529 42.253 33.412 1.00 37.91 198 GLU A C 1
ATOM 1547 O O . GLU A 1 198 ? 10.111 41.147 33.065 1.00 37.91 198 GLU A O 1
ATOM 1552 N N . GLN A 1 199 ? 11.184 43.057 32.575 1.00 41.97 199 GLN A N 1
ATOM 1553 C CA . GLN A 1 199 ? 11.658 42.692 31.238 1.00 41.97 199 GLN A CA 1
ATOM 1554 C C . GLN A 1 199 ? 13.172 42.446 31.279 1.00 41.97 199 GLN A C 1
ATOM 1556 O O . GLN A 1 199 ? 13.877 43.136 32.009 1.00 41.97 199 GLN A O 1
ATOM 1561 N N . VAL A 1 200 ? 13.693 41.557 30.427 1.00 41.19 200 VAL A N 1
ATOM 1562 C CA . VAL A 1 200 ? 15.110 41.590 30.024 1.00 41.19 200 VAL A CA 1
ATOM 1563 C C . VAL A 1 200 ? 15.204 41.431 28.508 1.00 41.19 200 VAL A C 1
ATOM 1565 O O . VAL A 1 200 ? 14.613 40.523 27.925 1.00 41.19 200 VAL A O 1
ATOM 1568 N N . LEU A 1 201 ? 15.938 42.351 27.889 1.00 38.81 201 LEU A N 1
ATOM 1569 C CA . LEU A 1 201 ? 16.276 42.406 26.469 1.00 38.81 201 LEU A CA 1
ATOM 1570 C C . LEU A 1 201 ? 17.673 41.807 26.256 1.00 38.81 201 LEU A C 1
ATOM 1572 O O . LEU A 1 201 ? 18.573 42.094 27.041 1.00 38.81 201 LEU A O 1
ATOM 1576 N N . ILE A 1 202 ? 17.875 41.064 25.165 1.00 42.16 202 ILE A N 1
ATOM 1577 C CA . ILE A 1 202 ? 19.210 40.821 24.595 1.00 42.16 202 ILE A CA 1
ATOM 1578 C C . ILE A 1 202 ? 19.128 40.689 23.068 1.00 42.16 202 ILE A C 1
ATOM 1580 O O . ILE A 1 202 ? 18.590 39.720 22.537 1.00 42.16 202 ILE A O 1
ATOM 1584 N N . GLU A 1 203 ? 19.687 41.680 22.374 1.00 40.03 203 GLU A N 1
ATOM 1585 C CA . GLU A 1 203 ? 20.241 41.544 21.018 1.00 40.03 203 GLU A CA 1
ATOM 1586 C C . GLU A 1 203 ? 21.657 40.914 21.149 1.00 40.03 203 GLU A C 1
ATOM 1588 O O . GLU A 1 203 ? 22.156 40.781 22.265 1.00 40.03 203 GLU A O 1
ATOM 1593 N N . ALA A 1 204 ? 22.418 40.481 20.139 1.00 41.38 204 ALA A N 1
ATOM 1594 C CA . ALA A 1 204 ? 22.397 40.565 18.668 1.00 41.38 204 ALA A CA 1
ATOM 1595 C C . ALA A 1 204 ? 23.235 39.341 18.137 1.00 41.38 204 ALA A C 1
ATOM 1597 O O . ALA A 1 204 ? 23.432 38.416 18.928 1.00 41.38 204 ALA A O 1
ATOM 1598 N N . PRO A 1 205 ? 23.823 39.271 16.910 1.00 48.28 205 PRO A N 1
ATOM 1599 C CA . PRO A 1 205 ? 23.733 40.129 15.724 1.00 48.28 205 PRO A CA 1
ATOM 1600 C C . PRO A 1 205 ? 23.472 39.354 14.396 1.00 48.28 205 PRO A C 1
ATOM 1602 O O . PRO A 1 205 ? 22.972 38.234 14.374 1.00 48.28 205 PRO A O 1
ATOM 1605 N N . LYS A 1 206 ? 23.782 40.011 13.266 1.00 43.81 206 LYS A N 1
ATOM 1606 C CA . LYS A 1 206 ? 23.647 39.571 11.856 1.00 43.81 206 LYS A CA 1
ATOM 1607 C C . LYS A 1 206 ? 24.690 38.479 11.504 1.00 43.81 206 LYS A C 1
ATOM 1609 O O . LYS A 1 206 ? 25.664 38.334 12.229 1.00 43.81 206 LYS A O 1
ATOM 1614 N N . THR A 1 207 ? 24.555 37.732 10.402 1.00 40.62 207 THR A N 1
ATOM 1615 C CA . THR A 1 207 ? 25.038 38.144 9.055 1.00 40.62 207 THR A CA 1
ATOM 1616 C C . THR A 1 207 ? 24.158 37.662 7.883 1.00 40.62 207 THR A C 1
ATOM 1618 O O . THR A 1 207 ? 23.238 36.865 8.050 1.00 40.62 207 THR A O 1
ATOM 1621 N N . LYS A 1 208 ? 24.429 38.182 6.672 1.00 42.22 208 LYS A N 1
ATOM 1622 C CA . LYS A 1 208 ? 23.777 37.821 5.399 1.00 42.22 208 LYS A CA 1
ATOM 1623 C C . LYS A 1 208 ? 24.796 37.329 4.359 1.00 42.22 208 LYS A C 1
ATOM 1625 O O . LYS A 1 208 ? 25.854 37.924 4.229 1.00 42.22 208 LYS A O 1
ATOM 1630 N N . SER A 1 209 ? 24.376 36.318 3.598 1.00 43.38 209 SER A N 1
ATOM 1631 C CA . SER A 1 209 ? 24.669 36.006 2.183 1.00 43.38 209 SER A CA 1
ATOM 1632 C C . SER A 1 209 ? 25.786 36.740 1.406 1.00 43.38 209 SER A C 1
ATOM 1634 O O . SER A 1 209 ? 25.603 37.893 1.018 1.00 43.38 209 SER A O 1
ATOM 1636 N N . GLU A 1 210 ? 26.750 35.953 0.925 1.00 48.94 210 GLU A N 1
ATOM 1637 C CA . GLU A 1 210 ? 27.209 35.897 -0.481 1.00 48.94 210 GLU A CA 1
ATOM 1638 C C . GLU A 1 210 ? 27.121 34.404 -0.883 1.00 48.94 210 GLU A C 1
ATOM 1640 O O . GLU A 1 210 ? 27.293 33.546 -0.020 1.00 48.94 210 GLU A O 1
ATOM 1645 N N . LYS A 1 211 ? 26.651 33.955 -2.055 1.00 48.09 211 LYS A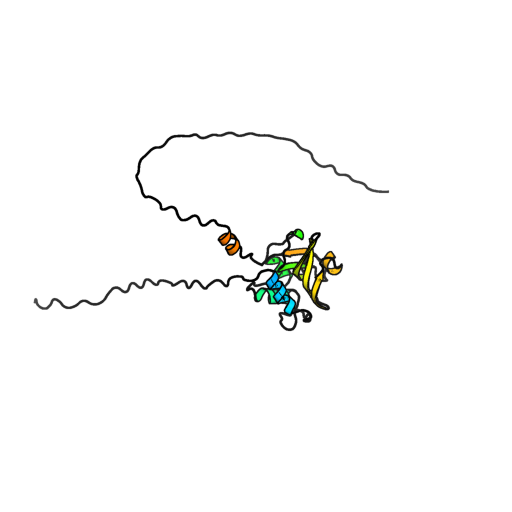 N 1
ATOM 1646 C CA . LYS A 1 211 ? 26.675 34.440 -3.451 1.00 48.09 211 LYS A CA 1
ATOM 1647 C C . LYS A 1 211 ? 27.988 34.139 -4.188 1.00 48.09 211 LYS A C 1
ATOM 1649 O O . LYS A 1 211 ? 28.679 35.040 -4.645 1.00 48.09 211 LYS A O 1
ATOM 1654 N N . GLU A 1 212 ? 28.252 32.851 -4.367 1.00 49.84 212 GLU A N 1
ATOM 1655 C CA . GLU A 1 212 ? 29.281 32.344 -5.273 1.00 49.84 212 GLU A CA 1
ATOM 1656 C C . GLU A 1 212 ? 28.722 32.199 -6.700 1.00 49.84 212 GLU A C 1
ATOM 1658 O O . GLU A 1 212 ? 27.631 31.661 -6.906 1.00 49.84 212 GLU A O 1
ATOM 1663 N N . THR A 1 213 ? 29.461 32.707 -7.685 1.00 56.47 213 THR A N 1
ATOM 1664 C CA . THR A 1 213 ? 29.207 32.530 -9.121 1.00 56.47 213 THR A CA 1
ATOM 1665 C C . THR A 1 213 ? 30.473 31.978 -9.757 1.00 56.47 213 THR A C 1
ATOM 1667 O O . THR A 1 213 ? 31.504 32.647 -9.707 1.00 56.47 213 THR A O 1
ATOM 1670 N N . ALA A 1 214 ? 30.389 30.797 -10.363 1.00 56.66 214 ALA A N 1
ATOM 1671 C CA . ALA A 1 214 ? 31.477 30.172 -11.108 1.00 56.66 214 ALA A CA 1
ATOM 1672 C C . ALA A 1 214 ? 30.981 29.850 -12.521 1.00 56.66 214 ALA A C 1
ATOM 1674 O O . ALA A 1 214 ? 29.916 29.248 -12.669 1.00 56.66 214 ALA A O 1
ATOM 1675 N N . ASP A 1 215 ? 31.729 30.284 -13.533 1.00 58.50 215 ASP A N 1
ATOM 1676 C CA . ASP A 1 215 ? 31.340 30.192 -14.940 1.00 58.50 215 ASP A CA 1
ATOM 1677 C C . ASP A 1 215 ? 32.608 29.999 -15.796 1.00 58.50 215 ASP A C 1
ATOM 1679 O O . ASP A 1 215 ? 33.404 30.930 -15.913 1.00 58.50 215 ASP A O 1
ATOM 1683 N N . ILE A 1 216 ? 32.756 28.797 -16.384 1.00 45.16 216 ILE A N 1
ATOM 1684 C CA . ILE A 1 216 ? 33.717 28.402 -17.451 1.00 45.16 216 ILE A CA 1
ATOM 1685 C C . ILE A 1 216 ? 35.238 28.603 -17.135 1.00 45.16 216 ILE A C 1
ATOM 1687 O O . ILE A 1 216 ? 35.568 29.133 -16.070 1.00 45.16 216 ILE A O 1
ATOM 1691 N N . PRO A 1 217 ? 36.217 28.138 -17.959 1.00 69.12 217 PRO A N 1
ATOM 1692 C CA . PRO A 1 217 ? 36.155 27.472 -19.278 1.00 69.12 217 PRO A CA 1
ATOM 1693 C C . PRO A 1 217 ? 35.837 25.965 -19.254 1.00 69.12 217 PRO A C 1
ATOM 1695 O O . PRO A 1 217 ? 36.059 25.315 -18.211 1.00 69.12 217 PRO A O 1
#

Sequence (217 aa):
MHKKTVLLTLLAVLMVSCGVKKTTVTPSKKLTGTGQEVINYGMRYLNKPYRFAGKGPHAFDCSGFTSFVFREFGYRLSTSSAGQDRQMPSIRQREHLQVGDLVFFEGRARNGRVGHVGIVKELLPGGEFRFLHASTTSGVIVSLSTEPYYASRYLRGGRILQENNALAIAEKVPREKPKQVKKGDTRRNAFTSAKAKEQVLIEAPKTKSEKETADIP

pLDDT: mean 77.6, std 24.17, range [35.03, 98.94]

Solvent-accessible surface area (backbone atoms only — not comparable to full-atom values): 13791 Å² total; per-residue (Å²): 141,84,90,89,81,86,89,81,86,93,82,80,80,90,79,81,78,77,78,76,76,77,77,76,76,70,78,70,81,73,77,46,69,55,29,65,53,49,41,59,59,46,60,76,46,55,67,30,41,47,33,87,92,16,58,54,93,71,32,17,20,27,24,22,40,52,30,44,46,39,39,77,37,62,45,88,55,41,85,36,34,54,48,40,59,73,72,36,66,71,36,80,56,57,76,74,62,50,50,44,22,39,39,34,19,41,34,99,77,74,72,96,44,56,53,34,36,31,31,27,62,40,80,45,79,95,48,39,36,33,30,41,29,34,37,90,89,63,6,22,43,77,48,53,42,76,44,71,75,47,48,80,27,63,73,36,33,28,55,80,75,69,79,72,52,72,56,67,50,65,70,70,52,77,84,73,72,84,76,79,81,80,88,74,82,91,79,88,85,88,82,89,82,89,87,83,85,88,87,87,87,82,87,86,84,87,89,80,89,84,86,88,86,87,80,84,133

Foldseek 3Di:
DDDDDDDDDDDDDDPPPPPPPPPPPPPDPDQDDDLQRLLVQLVVQFQQAADVLDQDDRYYAFQSSSCNSRVVSPDHGDSFQLRNCVPFDWAQQLVPDDRQWKWFWDDPVPDLGTHHIWGFHAADPPSKTWTWGQDNVGGTDIDICPPPVNVVTTRTIGDPDDDPCVVVVVVPDPPDDPDDDDDDDDDDDDDDDDDDDDDDDDDDDDDDDDDDDDDDD

Secondary structure (DSSP, 8-state):
----------------------------------HHHHHHHHHTTTTPPB-TT-BSSS-B-HHHHHHHHHHHTT----SSHHHHHTTS-EE-SGGG--TT-EEEEE-TT-SSSEEEEEEEEEE-GGG-EEEEEEETTTEEEEEETTSHHHHTTEEEEE------THHHHHHHS--------------------------------------------